Protein AF-0000000078628666 (afdb_homodimer)

Sequence (316 aa):
MLGRYVGKWFYDKGIPFDAANSPYFPPMVSAILRVGPGVKPSTAYELSGPILDEEVEEVKKWIEEYKQSWPRTGITLMSDGWLNKVNKNFLGYSPKGTAFLYSKDVSGTKKDANFYVQLYDQIVEEVGDKHVVQFITDNARACVTASSKLMDERKHLVMLGRYVGKWFYDKGIPFDAANSPYFPPMVSAILRVGPGVKPSTAYELSGPILDEEVEEVKKWIEEYKQSWPRTGITLMSDGWLNKVNKNFLGYSPKGTAFLYSKDVSGTKKDANFYVQLYDQIVEEVGDKHVVQFITDNARACVTASSKLMDERKHLV

Nearest PDB structures (foldseek):
  3iuc-assembly3_C  TM=2.462E-01  e=2.479E+00  Homo sapiens
  7nqu-assembly2_B  TM=2.805E-01  e=4.882E+00  Plasmodium falciparum 3D7
  2v7z-assembly2_B  TM=2.853E-01  e=5.523E+00  Rattus norvegicus
  6xa1-assembly1_j  TM=4.222E-01  e=1.869E-01  Homo sapiens
  3iuc-assembly3_C  TM=2.464E-01  e=2.197E+00  Homo sapiens

Foldseek 3Di:
DVVVVVVVVCVVVVPDPCVCVDPVNVVVVVVDPVVHPPDDDDDPVCVLPVVCVVCVVVLVVVLVVVLVCLVPWFWEKEWPPPPPQFWIWIWIQTPVGIGTHDIDGPHPDDDDLVNVLVVVVVVCVVSDVNRYLYYYYPPVVSCVVSVVVVCVVNVRSD/DVVVVVVVVCVVVVPDPCVCVDPVNVVVVVVDPVVHPPDDDDDPVCVLPVVCVVCVVVLVVVLVVVLVCLVPWFWEKEWPPPPPQFWIWIWIQTPVGIGTHDIDGPHPDDDDLVNVLVVVVVVCVVSPVNRYLYYYYPPVVSCVVSVVVVCVVNVRSD

pLDDT: mean 79.88, std 15.41, range [36.25, 95.31]

InterPro domains:
  IPR007021 Domain of unknown function DUF659 [PF04937] (43-157)

Structure (mmCIF, N/CA/C/O backbone):
data_AF-0000000078628666-model_v1
#
loop_
_entity.id
_entity.type
_entity.pdbx_description
1 polymer 'DUF659 domain-containing protein'
#
loop_
_atom_site.group_PDB
_atom_site.id
_atom_site.type_symbol
_atom_site.label_atom_id
_atom_site.label_alt_id
_atom_site.label_comp_id
_atom_site.label_asym_id
_atom_site.label_entity_id
_atom_site.label_seq_id
_atom_site.pdbx_PDB_ins_code
_atom_site.Cartn_x
_atom_site.Cartn_y
_atom_site.Cartn_z
_atom_site.occupancy
_atom_site.B_iso_or_equiv
_atom_site.auth_seq_id
_atom_site.auth_comp_id
_atom_site.auth_asym_id
_atom_site.auth_atom_id
_atom_site.pdbx_PDB_model_num
ATOM 1 N N . MET A 1 1 ? 15.656 -12.805 -13.211 1 80.75 1 MET A N 1
ATOM 2 C CA . MET A 1 1 ? 14.531 -12.773 -14.141 1 80.75 1 MET A CA 1
ATOM 3 C C . MET A 1 1 ? 13.219 -12.539 -13.391 1 80.75 1 MET A C 1
ATOM 5 O O . MET A 1 1 ? 12.609 -11.484 -13.531 1 80.75 1 MET A O 1
ATOM 9 N N . LEU A 1 2 ? 12.906 -13.367 -12.445 1 87.56 2 LEU A N 1
ATOM 10 C CA . LEU A 1 2 ? 11.664 -13.242 -11.672 1 87.56 2 LEU A CA 1
ATOM 11 C C . LEU A 1 2 ? 11.648 -11.93 -10.891 1 87.56 2 LEU A C 1
ATOM 13 O O . LEU A 1 2 ? 10.625 -11.234 -10.859 1 87.56 2 LEU A O 1
ATOM 17 N N . GLY A 1 3 ? 12.812 -11.547 -10.469 1 91.44 3 GLY A N 1
ATOM 18 C CA . GLY A 1 3 ? 12.93 -10.367 -9.625 1 91.44 3 GLY A CA 1
ATOM 19 C C . GLY A 1 3 ? 12.453 -9.102 -10.312 1 91.44 3 GLY A C 1
ATOM 20 O O . GLY A 1 3 ? 11.789 -8.266 -9.695 1 91.44 3 GLY A O 1
ATOM 21 N N . ARG A 1 4 ? 12.719 -9.039 -11.57 1 93.44 4 ARG A N 1
ATOM 22 C CA . ARG A 1 4 ? 12.352 -7.844 -12.32 1 93.44 4 ARG A CA 1
ATOM 23 C C . ARG A 1 4 ? 10.836 -7.762 -12.516 1 93.44 4 ARG A C 1
ATOM 25 O O . ARG A 1 4 ? 10.266 -6.672 -12.469 1 93.44 4 ARG A O 1
ATOM 32 N N . TYR A 1 5 ? 10.211 -8.875 -12.703 1 94.44 5 TYR A N 1
ATOM 33 C CA . TYR A 1 5 ? 8.766 -8.891 -12.883 1 94.44 5 TYR A CA 1
ATOM 34 C C . TYR A 1 5 ? 8.055 -8.531 -11.586 1 94.44 5 TYR A C 1
ATOM 36 O O . TYR A 1 5 ? 7.098 -7.746 -11.586 1 94.44 5 TYR A O 1
ATOM 44 N N . VAL A 1 6 ? 8.578 -9.055 -10.508 1 95 6 VAL A N 1
ATOM 45 C CA . VAL A 1 6 ? 8.023 -8.719 -9.195 1 95 6 VAL A CA 1
ATOM 46 C C . VAL A 1 6 ? 8.258 -7.234 -8.906 1 95 6 VAL A C 1
ATOM 48 O O . VAL A 1 6 ? 7.336 -6.523 -8.5 1 95 6 VAL A O 1
ATOM 51 N N . GLY A 1 7 ? 9.438 -6.789 -9.172 1 95.31 7 GLY A N 1
ATOM 52 C CA . GLY A 1 7 ? 9.797 -5.398 -8.938 1 95.31 7 GLY A CA 1
ATOM 53 C C . GLY A 1 7 ? 8.93 -4.422 -9.703 1 95.31 7 GLY A C 1
ATOM 54 O O . GLY A 1 7 ? 8.445 -3.439 -9.141 1 95.31 7 GLY A O 1
ATOM 55 N N . LYS A 1 8 ? 8.68 -4.695 -10.961 1 94.94 8 LYS A N 1
ATOM 56 C CA . LYS A 1 8 ? 7.883 -3.791 -11.789 1 94.94 8 LYS A CA 1
ATOM 57 C C . LYS A 1 8 ? 6.469 -3.645 -11.242 1 94.94 8 LYS A C 1
ATOM 59 O O . LYS A 1 8 ? 5.91 -2.545 -11.234 1 94.94 8 LYS A O 1
ATOM 64 N N . TRP A 1 9 ? 5.918 -4.707 -10.805 1 95.06 9 TRP A N 1
ATOM 65 C CA . TRP A 1 9 ? 4.582 -4.648 -10.219 1 95.06 9 TRP A CA 1
ATOM 66 C C . TRP A 1 9 ? 4.586 -3.85 -8.922 1 95.06 9 TRP A C 1
ATOM 68 O O . TRP A 1 9 ? 3.719 -3 -8.703 1 95.06 9 TRP A O 1
ATOM 78 N N . PHE A 1 10 ? 5.594 -4.059 -8.07 1 94.06 10 PHE A N 1
ATOM 79 C CA . PHE A 1 10 ? 5.73 -3.336 -6.812 1 94.06 10 PHE A CA 1
ATOM 80 C C . PHE A 1 10 ? 5.883 -1.841 -7.062 1 94.06 10 PHE A C 1
ATOM 82 O O . PHE A 1 10 ? 5.227 -1.027 -6.406 1 94.06 10 PHE A O 1
ATOM 89 N N . TYR A 1 11 ? 6.695 -1.519 -8.023 1 93.12 11 TYR A N 1
ATOM 90 C CA . TYR A 1 11 ? 6.992 -0.116 -8.289 1 93.12 11 TYR A CA 1
ATOM 91 C C . TYR A 1 11 ? 5.801 0.583 -8.93 1 93.12 11 TYR A C 1
ATOM 93 O O . TYR A 1 11 ? 5.488 1.726 -8.594 1 93.12 11 TYR A O 1
ATOM 101 N N . ASP A 1 12 ? 5.148 -0.064 -9.82 1 91.19 12 ASP A N 1
ATOM 102 C CA . ASP A 1 12 ? 4.008 0.503 -10.531 1 91.19 12 ASP A CA 1
ATOM 103 C C . ASP A 1 12 ? 2.881 0.86 -9.562 1 91.19 12 ASP A C 1
ATOM 105 O O . ASP A 1 12 ? 2.246 1.907 -9.695 1 91.19 12 ASP A O 1
ATOM 109 N N . LYS A 1 13 ? 2.65 0.023 -8.539 1 90 13 LYS A N 1
ATOM 110 C CA . LYS A 1 13 ? 1.49 0.208 -7.672 1 90 13 LYS A CA 1
ATOM 111 C C . LYS A 1 13 ? 1.912 0.675 -6.281 1 90 13 LYS A C 1
ATOM 113 O O . LYS A 1 13 ? 1.087 0.745 -5.367 1 90 13 LYS A O 1
ATOM 118 N N . GLY A 1 14 ? 3.166 1.001 -6.137 1 88.81 14 GLY A N 1
ATOM 119 C CA . GLY A 1 14 ? 3.646 1.511 -4.863 1 88.81 14 GLY A CA 1
ATOM 120 C C . GLY A 1 14 ? 3.408 0.555 -3.709 1 88.81 14 GLY A C 1
ATOM 121 O O . GLY A 1 14 ? 2.963 0.967 -2.637 1 88.81 14 GLY A O 1
ATOM 122 N N . ILE A 1 15 ? 3.613 -0.719 -3.9 1 90.56 15 ILE A N 1
ATOM 123 C CA . ILE A 1 15 ? 3.527 -1.704 -2.828 1 90.56 15 ILE A CA 1
ATOM 124 C C . ILE A 1 15 ? 4.758 -1.594 -1.928 1 90.56 15 ILE A C 1
ATOM 126 O O . ILE A 1 15 ? 5.891 -1.611 -2.412 1 90.56 15 ILE A O 1
ATOM 130 N N . PRO A 1 16 ? 4.5 -1.451 -0.592 1 87.12 16 PRO A N 1
ATOM 131 C CA . PRO A 1 16 ? 5.668 -1.407 0.291 1 87.12 16 PRO A CA 1
ATOM 132 C C . PRO A 1 16 ? 6.547 -2.648 0.168 1 87.12 16 PRO A C 1
ATOM 134 O O . PRO A 1 16 ? 6.035 -3.768 0.077 1 87.12 16 PRO A O 1
ATOM 137 N N . PHE A 1 17 ? 7.855 -2.475 0.189 1 88.81 17 PHE A N 1
ATOM 138 C CA . PHE A 1 17 ? 8.773 -3.576 -0.062 1 88.81 17 PHE A CA 1
ATOM 139 C C . PHE A 1 17 ? 8.68 -4.621 1.044 1 88.81 17 PHE A C 1
ATOM 141 O O . PHE A 1 17 ? 8.906 -5.809 0.803 1 88.81 17 PHE A O 1
ATOM 148 N N . ASP A 1 18 ? 8.336 -4.203 2.172 1 86.19 18 ASP A N 1
ATOM 149 C CA . ASP A 1 18 ? 8.258 -5.133 3.297 1 86.19 18 ASP A CA 1
ATOM 150 C C . ASP A 1 18 ? 7.109 -6.121 3.117 1 86.19 18 ASP A C 1
ATOM 152 O O . ASP A 1 18 ? 7.02 -7.117 3.838 1 86.19 18 ASP A O 1
ATOM 156 N N . ALA A 1 19 ? 6.254 -5.805 2.176 1 91 19 ALA A N 1
ATOM 157 C CA . ALA A 1 19 ? 5.219 -6.777 1.848 1 91 19 ALA A CA 1
ATOM 158 C C . ALA A 1 19 ? 5.832 -8.125 1.466 1 91 19 ALA A C 1
ATOM 160 O O . ALA A 1 19 ? 5.211 -9.172 1.658 1 91 19 ALA A O 1
ATOM 161 N N . ALA A 1 20 ? 7.051 -8.055 0.97 1 92.56 20 ALA A N 1
ATOM 162 C CA . ALA A 1 20 ? 7.75 -9.273 0.595 1 92.56 20 ALA A CA 1
ATOM 163 C C . ALA A 1 20 ? 8.211 -10.047 1.831 1 92.56 20 ALA A C 1
ATOM 165 O O . ALA A 1 20 ? 8.594 -11.211 1.736 1 92.56 20 ALA A O 1
ATOM 166 N N . ASN A 1 21 ? 8.195 -9.43 2.979 1 89.5 21 ASN A N 1
ATOM 167 C CA . ASN A 1 21 ? 8.594 -10.086 4.223 1 89.5 21 ASN A CA 1
ATOM 168 C C . ASN A 1 21 ? 7.406 -10.758 4.902 1 89.5 21 ASN A C 1
ATOM 170 O O . ASN A 1 21 ? 7.574 -11.461 5.902 1 89.5 21 ASN A O 1
ATOM 174 N N . SER A 1 22 ? 6.246 -10.539 4.383 1 92.56 22 SER A N 1
ATOM 175 C CA . SER A 1 22 ? 5.043 -11.141 4.949 1 92.56 22 SER A CA 1
ATOM 176 C C . SER A 1 22 ? 5.129 -12.664 4.934 1 92.56 22 SER A C 1
ATOM 178 O O . SER A 1 22 ? 5.574 -13.258 3.949 1 92.56 22 SER A O 1
ATOM 180 N N . PRO A 1 23 ? 4.707 -13.305 6.059 1 93.62 23 PRO A N 1
ATOM 181 C CA . PRO A 1 23 ? 4.668 -14.773 6.051 1 93.62 23 PRO A CA 1
ATOM 182 C C . PRO A 1 23 ? 3.682 -15.328 5.031 1 93.62 23 PRO A C 1
ATOM 184 O O . PRO A 1 23 ? 3.695 -16.531 4.75 1 93.62 23 PRO A O 1
ATOM 187 N N . TYR A 1 24 ? 2.854 -14.562 4.41 1 94.56 24 TYR A N 1
ATOM 188 C CA . TYR A 1 24 ? 1.84 -15.008 3.461 1 94.56 24 TYR A CA 1
ATOM 189 C C . TYR A 1 24 ? 2.328 -14.844 2.025 1 94.56 24 TYR A C 1
ATOM 191 O O . TYR A 1 24 ? 1.689 -15.32 1.088 1 94.56 24 TYR A O 1
ATOM 199 N N . PHE A 1 25 ? 3.475 -14.188 1.884 1 95.31 25 PHE A N 1
ATOM 200 C CA . PHE A 1 25 ? 4.004 -13.984 0.541 1 95.31 25 PHE A CA 1
ATOM 201 C C . PHE A 1 25 ? 4.5 -15.297 -0.055 1 95.31 25 PHE A C 1
ATOM 203 O O . PHE A 1 25 ? 4.074 -15.688 -1.144 1 95.31 25 PHE A O 1
ATOM 210 N N . PRO A 1 26 ? 5.258 -16.109 0.678 1 94.38 26 PRO A N 1
ATOM 211 C CA . PRO A 1 26 ? 5.738 -17.375 0.102 1 94.38 26 PRO A CA 1
ATOM 212 C C . PRO A 1 26 ? 4.602 -18.344 -0.212 1 94.38 26 PRO A C 1
ATOM 214 O O . PRO A 1 26 ? 4.555 -18.906 -1.308 1 94.38 26 PRO A O 1
ATOM 217 N N . PRO A 1 27 ? 3.621 -18.547 0.656 1 94.62 27 PRO A N 1
ATOM 218 C CA . PRO A 1 27 ? 2.5 -19.422 0.311 1 94.62 27 PRO A CA 1
ATOM 219 C C . PRO A 1 27 ? 1.725 -18.938 -0.91 1 94.62 27 PRO A C 1
ATOM 221 O O . PRO A 1 27 ? 1.19 -19.75 -1.671 1 94.62 27 PRO A O 1
ATOM 224 N N . MET A 1 28 ? 1.575 -17.656 -1.099 1 95.12 28 MET A N 1
ATOM 225 C CA . MET A 1 28 ? 0.918 -17.109 -2.281 1 95.12 28 MET A CA 1
ATOM 226 C C . MET A 1 28 ? 1.669 -17.5 -3.551 1 95.12 28 MET A C 1
ATOM 228 O O . MET A 1 28 ? 1.061 -17.953 -4.523 1 95.12 28 MET A O 1
ATOM 232 N N . VAL A 1 29 ? 2.986 -17.391 -3.559 1 93.69 29 VAL A N 1
ATOM 233 C CA . VAL A 1 29 ? 3.826 -17.781 -4.688 1 93.69 29 VAL A CA 1
ATOM 234 C C . VAL A 1 29 ? 3.67 -19.266 -4.957 1 93.69 29 VAL A C 1
ATOM 236 O O . VAL A 1 29 ? 3.484 -19.688 -6.105 1 93.69 29 VAL A O 1
ATOM 239 N N . SER A 1 30 ? 3.689 -20.062 -3.879 1 93.06 30 SER A N 1
ATOM 240 C CA . SER A 1 30 ? 3.535 -21.516 -3.994 1 93.06 30 SER A CA 1
ATOM 241 C C . SER A 1 30 ? 2.18 -21.875 -4.59 1 93.06 30 SER A C 1
ATOM 243 O O . SER A 1 30 ? 2.074 -22.828 -5.375 1 93.06 30 SER A O 1
ATOM 245 N N . ALA A 1 31 ? 1.177 -21.172 -4.188 1 93.69 31 ALA A N 1
ATOM 246 C CA . ALA A 1 31 ? -0.168 -21.438 -4.691 1 93.69 31 ALA A CA 1
ATOM 247 C C . ALA A 1 31 ? -0.25 -21.172 -6.195 1 93.69 31 ALA A C 1
ATOM 249 O O . ALA A 1 31 ? -0.905 -21.922 -6.922 1 93.69 31 ALA A O 1
ATOM 250 N N . ILE A 1 32 ? 0.369 -20.094 -6.664 1 93.31 32 ILE A N 1
ATOM 251 C CA . ILE A 1 32 ? 0.411 -19.797 -8.094 1 93.31 32 ILE A CA 1
ATOM 252 C C . ILE A 1 32 ? 1.053 -20.969 -8.836 1 93.31 32 ILE A C 1
ATOM 254 O O . ILE A 1 32 ? 0.533 -21.422 -9.859 1 93.31 32 ILE A O 1
ATOM 258 N N . LEU A 1 33 ? 2.102 -21.516 -8.352 1 92.25 33 LEU A N 1
ATOM 259 C CA . LEU A 1 33 ? 2.832 -22.625 -8.969 1 92.25 33 LEU A CA 1
ATOM 260 C C . LEU A 1 33 ? 1.977 -23.875 -9.008 1 92.25 33 LEU A C 1
ATOM 262 O O . LEU A 1 33 ? 2.029 -24.641 -9.984 1 92.25 33 LEU A O 1
ATOM 266 N N . ARG A 1 34 ? 1.243 -24.109 -7.98 1 92 34 ARG A N 1
ATOM 267 C CA . ARG A 1 34 ? 0.421 -25.312 -7.887 1 92 34 ARG A CA 1
ATOM 268 C C . ARG A 1 34 ? -0.705 -25.281 -8.914 1 92 34 ARG A C 1
ATOM 270 O O . ARG A 1 34 ? -1.05 -26.328 -9.492 1 92 34 ARG A O 1
ATOM 277 N N . VAL A 1 35 ? -1.338 -24.125 -9.062 1 90.94 35 VAL A N 1
ATOM 278 C CA . VAL A 1 35 ? -2.404 -24.031 -10.055 1 90.94 35 VAL A CA 1
ATOM 279 C C . VAL A 1 35 ? -1.829 -24.25 -11.453 1 90.94 35 VAL A C 1
ATOM 281 O O . VAL A 1 35 ? -2.406 -24.984 -12.258 1 90.94 35 VAL A O 1
ATOM 284 N N . GLY A 1 36 ? -0.674 -23.562 -11.734 1 88.88 36 GLY A N 1
ATOM 285 C CA . GLY A 1 36 ? 0.031 -23.844 -12.977 1 88.88 36 GLY A CA 1
ATOM 286 C C . GLY A 1 36 ? -0.385 -22.938 -14.117 1 88.88 36 GLY A C 1
ATOM 287 O O . GLY A 1 36 ? -1.048 -21.922 -13.898 1 88.88 36 GLY A O 1
ATOM 288 N N . PRO A 1 37 ? 0.104 -23.375 -15.383 1 87.12 37 PRO A N 1
ATOM 289 C CA . PRO A 1 37 ? -0.148 -22.547 -16.562 1 87.12 37 PRO A CA 1
ATOM 290 C C . PRO A 1 37 ? -1.635 -22.281 -16.797 1 87.12 37 PRO A C 1
ATOM 292 O O . PRO A 1 37 ? -2.459 -23.172 -16.594 1 87.12 37 PRO A O 1
ATOM 295 N N . GLY A 1 38 ? -2.027 -21.047 -17.141 1 86.19 38 GLY A N 1
ATOM 296 C CA . GLY A 1 38 ? -3.41 -20.672 -17.406 1 86.19 38 GLY A CA 1
ATOM 297 C C . GLY A 1 38 ? -4.098 -20.078 -16.188 1 86.19 38 GLY A C 1
ATOM 298 O O . GLY A 1 38 ? -5.277 -19.719 -16.25 1 86.19 38 GLY A O 1
ATOM 299 N N . VAL A 1 39 ? -3.312 -20.078 -15.094 1 88.19 39 VAL A N 1
ATOM 300 C CA . VAL A 1 39 ? -3.881 -19.469 -13.898 1 88.19 39 VAL A CA 1
ATOM 301 C C . VAL A 1 39 ? -4.328 -18.047 -14.203 1 88.19 39 VAL A C 1
ATOM 303 O O . VAL A 1 39 ? -3.645 -17.312 -14.922 1 88.19 39 VAL A O 1
ATOM 306 N N . LYS A 1 40 ? -5.512 -17.797 -13.797 1 87.25 40 LYS A N 1
ATOM 307 C CA . LYS A 1 40 ? -5.984 -16.422 -13.852 1 87.25 40 LYS A CA 1
ATOM 308 C C . LYS A 1 40 ? -5.812 -15.734 -12.5 1 87.25 40 LYS A C 1
ATOM 310 O O . LYS A 1 40 ? -6.406 -16.156 -11.5 1 87.25 40 LYS A O 1
ATOM 315 N N . PRO A 1 41 ? -5.035 -14.703 -12.453 1 88 41 PRO A N 1
ATOM 316 C CA . PRO A 1 41 ? -4.867 -14.023 -11.164 1 88 41 PRO A CA 1
ATOM 317 C C . PRO A 1 41 ? -6.172 -13.438 -10.633 1 88 41 PRO A C 1
ATOM 319 O O . PRO A 1 41 ? -7.066 -13.109 -11.414 1 88 41 PRO A O 1
ATOM 322 N N . SER A 1 42 ? -6.289 -13.375 -9.375 1 92.56 42 SER A N 1
ATOM 323 C CA . SER A 1 42 ? -7.461 -12.781 -8.742 1 92.56 42 SER A CA 1
ATOM 324 C C . SER A 1 42 ? -7.648 -11.328 -9.164 1 92.56 42 SER A C 1
ATOM 326 O O . SER A 1 42 ? -6.672 -10.594 -9.32 1 92.56 42 SER A O 1
ATOM 328 N N . THR A 1 43 ? -8.859 -10.953 -9.336 1 91.56 43 THR A N 1
ATOM 329 C CA . THR A 1 43 ? -9.188 -9.586 -9.703 1 91.56 43 THR A CA 1
ATOM 330 C C . THR A 1 43 ? -9.398 -8.727 -8.453 1 91.56 43 THR A C 1
ATOM 332 O O . THR A 1 43 ? -9.578 -9.258 -7.355 1 91.56 43 THR A O 1
ATOM 335 N N . ALA A 1 44 ? -9.359 -7.406 -8.703 1 88.94 44 ALA A N 1
ATOM 336 C CA . ALA A 1 44 ? -9.656 -6.473 -7.613 1 88.94 44 ALA A CA 1
ATOM 337 C C . ALA A 1 44 ? -11.039 -6.734 -7.027 1 88.94 44 ALA A C 1
ATOM 339 O O . ALA A 1 44 ? -11.227 -6.676 -5.812 1 88.94 44 ALA A O 1
ATOM 340 N N . TYR A 1 45 ? -11.961 -7.047 -7.883 1 86.88 45 TYR A N 1
ATOM 341 C CA . TYR A 1 45 ? -13.328 -7.336 -7.461 1 86.88 45 TYR A CA 1
ATOM 342 C C . TYR A 1 45 ? -13.367 -8.547 -6.535 1 86.88 45 TYR A C 1
ATOM 344 O O . TYR A 1 45 ? -13.992 -8.508 -5.473 1 86.88 45 TYR A O 1
ATOM 352 N N . GLU A 1 46 ? -12.727 -9.594 -6.898 1 91.88 46 GLU A N 1
ATOM 353 C CA . GLU A 1 46 ? -12.719 -10.805 -6.082 1 91.88 46 GLU A CA 1
ATOM 354 C C . GLU A 1 46 ? -12.047 -10.562 -4.734 1 91.88 46 GLU A C 1
ATOM 356 O O . GLU A 1 46 ? -12.523 -11.047 -3.703 1 91.88 46 GLU A O 1
ATOM 361 N N . LEU A 1 47 ? -10.953 -9.852 -4.719 1 91.75 47 LEU A N 1
ATOM 362 C CA . LEU A 1 47 ? -10.164 -9.602 -3.518 1 91.75 47 LEU A CA 1
ATOM 363 C C . LEU A 1 47 ? -10.922 -8.695 -2.551 1 91.75 47 LEU A C 1
ATOM 365 O O . LEU A 1 47 ? -10.781 -8.828 -1.332 1 91.75 47 LEU A O 1
ATOM 369 N N . SER A 1 48 ? -11.672 -7.754 -3.098 1 87.75 48 SER A N 1
ATOM 370 C CA . SER A 1 48 ? -12.367 -6.777 -2.262 1 87.75 48 SER A CA 1
ATOM 371 C C . SER A 1 48 ? -13.734 -7.293 -1.839 1 87.75 48 SER A C 1
ATOM 373 O O . SER A 1 48 ? -14.383 -6.707 -0.967 1 87.75 48 SER A O 1
ATOM 375 N N . GLY A 1 49 ? -14.219 -8.391 -2.342 1 88.44 49 GLY A N 1
ATOM 376 C CA . GLY A 1 49 ? -15.547 -8.898 -2.049 1 88.44 49 GLY A CA 1
ATOM 377 C C . GLY A 1 49 ? -15.547 -10.352 -1.596 1 88.44 49 GLY A C 1
ATOM 378 O O . GLY A 1 49 ? -15.25 -10.641 -0.436 1 88.44 49 GLY A O 1
ATOM 379 N N . PRO A 1 50 ? -15.773 -11.258 -2.629 1 91.12 50 PRO A N 1
ATOM 380 C CA . PRO A 1 50 ? -16 -12.656 -2.26 1 91.12 50 PRO A CA 1
ATOM 381 C C . PRO A 1 50 ? -14.859 -13.234 -1.425 1 91.12 50 PRO A C 1
ATOM 383 O O . PRO A 1 50 ? -15.109 -13.93 -0.435 1 91.12 50 PRO A O 1
ATOM 386 N N . ILE A 1 51 ? -13.656 -13.039 -1.759 1 93.75 51 ILE A N 1
ATOM 387 C CA . ILE A 1 51 ? -12.523 -13.609 -1.037 1 93.75 51 ILE A CA 1
ATOM 388 C C . ILE A 1 51 ? -12.422 -12.969 0.346 1 93.75 51 ILE A C 1
ATOM 390 O O . ILE A 1 51 ? -12.18 -13.656 1.339 1 93.75 51 ILE A O 1
ATOM 394 N N . LEU A 1 52 ? -12.531 -11.695 0.37 1 91.44 52 LEU A N 1
ATOM 395 C CA . LEU A 1 52 ? -12.508 -10.992 1.649 1 91.44 52 LEU A CA 1
ATOM 396 C C . LEU A 1 52 ? -13.609 -11.516 2.572 1 91.44 52 LEU A C 1
ATOM 398 O O . LEU A 1 52 ? -13.367 -11.742 3.762 1 91.44 52 LEU A O 1
ATOM 402 N N . ASP A 1 53 ? -14.734 -11.734 1.99 1 90.31 53 ASP A N 1
ATOM 403 C CA . ASP A 1 53 ? -15.859 -12.242 2.768 1 90.31 53 ASP A CA 1
ATOM 404 C C . ASP A 1 53 ? -15.547 -13.609 3.363 1 90.31 53 ASP A C 1
ATOM 406 O O . ASP A 1 53 ? -15.961 -13.914 4.484 1 90.31 53 ASP A O 1
ATOM 410 N N . GLU A 1 54 ? -14.852 -14.398 2.676 1 92 54 GLU A N 1
ATOM 411 C CA . GLU A 1 54 ? -14.492 -15.734 3.129 1 92 54 GLU A CA 1
ATOM 412 C C . GLU A 1 54 ? -13.422 -15.68 4.215 1 92 54 GLU A C 1
ATOM 414 O O . GLU A 1 54 ? -13.328 -16.594 5.047 1 92 54 GLU A O 1
ATOM 419 N N . GLU A 1 55 ? -12.578 -14.68 4.207 1 91.38 55 GLU A N 1
ATOM 420 C CA . GLU A 1 55 ? -11.453 -14.57 5.129 1 91.38 55 GLU A CA 1
ATOM 421 C C . GLU A 1 55 ? -11.75 -13.586 6.25 1 91.38 55 GLU A C 1
ATOM 423 O O . GLU A 1 55 ? -10.844 -13.18 6.984 1 91.38 55 GLU A O 1
ATOM 428 N N . VAL A 1 56 ? -12.922 -13.188 6.422 1 88.31 56 VAL A N 1
ATOM 429 C CA . VAL A 1 56 ? -13.312 -12.062 7.266 1 88.31 56 VAL A CA 1
ATOM 430 C C . VAL A 1 56 ? -12.875 -12.32 8.703 1 88.31 56 VAL A C 1
ATOM 432 O O . VAL A 1 56 ? -12.398 -11.406 9.383 1 88.31 56 VAL A O 1
ATOM 435 N N . GLU A 1 57 ? -13.062 -13.516 9.188 1 89.25 57 GLU A N 1
ATOM 436 C CA . GLU A 1 57 ? -12.695 -13.812 10.57 1 89.25 57 GLU A CA 1
ATOM 437 C C . GLU A 1 57 ? -11.188 -13.711 10.781 1 89.25 57 GLU A C 1
ATOM 439 O O . GLU A 1 57 ? -10.727 -13.164 11.789 1 89.25 57 GLU A O 1
ATOM 444 N N . GLU A 1 58 ? -10.414 -14.281 9.898 1 89.19 58 GLU A N 1
ATOM 445 C CA . GLU A 1 58 ? -8.961 -14.195 9.992 1 89.19 58 GLU A CA 1
ATOM 446 C C . GLU A 1 58 ? -8.484 -12.75 9.883 1 89.19 58 GLU A C 1
ATOM 448 O O . GLU A 1 58 ? -7.605 -12.32 10.633 1 89.19 58 GLU A O 1
ATOM 453 N N . VAL A 1 59 ? -9.062 -12.055 8.992 1 90.19 59 VAL A N 1
ATOM 454 C CA . VAL A 1 59 ? -8.711 -10.656 8.789 1 90.19 59 VAL A CA 1
ATOM 455 C C . VAL A 1 59 ? -9.031 -9.859 10.055 1 90.19 59 VAL A C 1
ATOM 457 O O . VAL A 1 59 ? -8.234 -9.016 10.484 1 90.19 59 VAL A O 1
ATOM 460 N N . LYS A 1 60 ? -10.109 -10.141 10.648 1 88.94 60 LYS A N 1
ATOM 461 C CA . LYS A 1 60 ? -10.484 -9.477 11.891 1 88.94 60 LYS A CA 1
ATOM 462 C C . LYS A 1 60 ? -9.438 -9.719 12.977 1 88.94 60 LYS A C 1
ATOM 464 O O . LYS A 1 60 ? -9.125 -8.812 13.758 1 88.94 60 LYS A O 1
ATOM 469 N N . LYS A 1 61 ? -8.953 -10.898 13.039 1 90.19 61 LYS A N 1
ATOM 470 C CA . LYS A 1 61 ? -7.914 -11.219 14.016 1 90.19 61 LYS A CA 1
ATOM 471 C C . LYS A 1 61 ? -6.652 -10.398 13.773 1 90.19 61 LYS A C 1
ATOM 473 O O . LYS A 1 61 ? -6.043 -9.891 14.719 1 90.19 61 LYS A O 1
ATOM 478 N N . TRP A 1 62 ? -6.242 -10.312 12.539 1 87.56 62 TRP A N 1
ATOM 479 C CA . TRP A 1 62 ? -5.074 -9.508 12.188 1 87.56 62 TRP A CA 1
ATOM 480 C C . TRP A 1 62 ? -5.273 -8.055 12.602 1 87.56 62 TRP A C 1
ATOM 482 O O . TRP A 1 62 ? -4.355 -7.418 13.117 1 87.56 62 TRP A O 1
ATOM 492 N N . ILE A 1 63 ? -6.449 -7.566 12.367 1 88.88 63 ILE A N 1
ATOM 493 C CA . ILE A 1 63 ? -6.77 -6.18 12.688 1 88.88 63 ILE A CA 1
ATOM 494 C C . ILE A 1 63 ? -6.672 -5.965 14.203 1 88.88 63 ILE A C 1
ATOM 496 O O . ILE A 1 63 ? -6.164 -4.938 14.656 1 88.88 63 ILE A O 1
ATOM 500 N N . GLU A 1 64 ? -7.152 -6.918 14.938 1 89.5 64 GLU A N 1
ATOM 501 C CA . GLU A 1 64 ? -7.098 -6.809 16.391 1 89.5 64 GLU A CA 1
ATOM 502 C C . GLU A 1 64 ? -5.656 -6.707 16.875 1 89.5 64 GLU A C 1
ATOM 504 O O . GLU A 1 64 ? -5.359 -5.93 17.797 1 89.5 64 GLU A O 1
ATOM 509 N N . GLU A 1 65 ? -4.832 -7.461 16.328 1 86.56 65 GLU A N 1
ATOM 510 C CA . GLU A 1 65 ? -3.414 -7.391 16.672 1 86.56 65 GLU A CA 1
ATOM 511 C C . GLU A 1 65 ? -2.824 -6.031 16.312 1 86.56 65 GLU A C 1
ATOM 513 O O . GLU A 1 65 ? -2.016 -5.48 17.062 1 86.56 65 GLU A O 1
ATOM 518 N N . TYR A 1 66 ? -3.227 -5.598 15.188 1 86.44 66 TYR A N 1
ATOM 519 C CA . TYR A 1 66 ? -2.766 -4.297 14.719 1 86.44 66 TYR A CA 1
ATOM 520 C C . TYR A 1 66 ? -3.275 -3.18 15.625 1 86.44 66 TYR A C 1
ATOM 522 O O . TYR A 1 66 ? -2.539 -2.24 15.93 1 86.44 66 TYR A O 1
ATOM 530 N N . LYS A 1 67 ? -4.426 -3.289 16.125 1 88.75 67 LYS A N 1
ATOM 531 C CA . LYS A 1 67 ? -5.09 -2.307 16.969 1 88.75 67 LYS A CA 1
ATOM 532 C C . LYS A 1 67 ? -4.344 -2.125 18.297 1 88.75 67 LYS A C 1
ATOM 534 O O . LYS A 1 67 ? -4.363 -1.042 18.875 1 88.75 67 LYS A O 1
ATOM 539 N N . GLN A 1 68 ? -3.686 -3.09 18.688 1 90.44 68 GLN A N 1
ATOM 540 C CA . GLN A 1 68 ? -2.988 -3.055 19.969 1 90.44 68 GLN A CA 1
ATOM 541 C C . GLN A 1 68 ? -1.854 -2.033 19.953 1 90.44 68 GLN A C 1
ATOM 543 O O . GLN A 1 68 ? -1.421 -1.558 21 1 90.44 68 GLN A O 1
ATOM 548 N N . SER A 1 69 ? -1.428 -1.71 18.844 1 85.31 69 SER A N 1
ATOM 549 C CA . SER A 1 69 ? -0.303 -0.784 18.75 1 85.31 69 SER A CA 1
ATOM 550 C C . SER A 1 69 ? -0.782 0.663 18.703 1 85.31 69 SER A C 1
ATOM 552 O O . SER A 1 69 ? 0.007 1.59 18.891 1 85.31 69 SER A O 1
ATOM 554 N N . TRP A 1 70 ? -2.072 0.875 18.469 1 84.88 70 TRP A N 1
ATOM 555 C CA . TRP A 1 70 ? -2.6 2.195 18.141 1 84.88 70 TRP A CA 1
ATOM 556 C C . TRP A 1 70 ? -2.457 3.148 19.328 1 84.88 70 TRP A C 1
ATOM 558 O O . TRP A 1 70 ? -2.121 4.32 19.141 1 84.88 70 TRP A O 1
ATOM 568 N N . PRO A 1 71 ? -2.695 2.654 20.531 1 84.75 71 PRO A N 1
ATOM 569 C CA . PRO A 1 71 ? -2.559 3.576 21.656 1 84.75 71 PRO A CA 1
ATOM 570 C C . PRO A 1 71 ? -1.154 4.168 21.766 1 84.75 71 PRO A C 1
ATOM 572 O O . PRO A 1 71 ? -0.993 5.305 22.219 1 84.75 71 PRO A O 1
ATOM 575 N N . ARG A 1 72 ? -0.205 3.5 21.297 1 82.69 72 ARG A N 1
ATOM 576 C CA . ARG A 1 72 ? 1.182 3.932 21.438 1 82.69 72 ARG A CA 1
ATOM 577 C C . ARG A 1 72 ? 1.645 4.695 20.203 1 82.69 72 ARG A C 1
ATOM 579 O O . ARG A 1 72 ? 2.348 5.699 20.312 1 82.69 72 ARG A O 1
ATOM 586 N N . THR A 1 73 ? 1.219 4.301 19.094 1 76 73 THR A N 1
ATOM 587 C CA . THR A 1 73 ? 1.832 4.809 17.875 1 76 73 THR A CA 1
ATOM 588 C C . THR A 1 73 ? 0.871 5.73 17.125 1 76 73 THR A C 1
ATOM 590 O O . THR A 1 73 ? 1.292 6.523 16.281 1 76 73 THR A O 1
ATOM 593 N N . GLY A 1 74 ? -0.416 5.633 17.406 1 80.5 74 GLY A N 1
ATOM 594 C CA . GLY A 1 74 ? -1.411 6.23 16.531 1 80.5 74 GLY A CA 1
ATOM 595 C C . GLY A 1 74 ? -1.528 5.523 15.195 1 80.5 74 GLY A C 1
ATOM 596 O O . GLY A 1 74 ? -0.792 4.574 14.922 1 80.5 74 GLY A O 1
ATOM 597 N N . ILE A 1 75 ? -2.535 5.934 14.414 1 84.31 75 ILE A N 1
ATOM 598 C CA . ILE A 1 75 ? -2.766 5.328 13.102 1 84.31 75 ILE A CA 1
ATOM 599 C C . ILE A 1 75 ? -3.227 6.395 12.117 1 84.31 75 ILE A C 1
ATOM 601 O O . ILE A 1 75 ? -3.979 7.305 12.477 1 84.31 75 ILE A O 1
ATOM 605 N N . THR A 1 76 ? -2.691 6.379 10.922 1 81.25 76 THR A N 1
ATOM 606 C CA . THR A 1 76 ? -3.209 7.152 9.805 1 81.25 76 THR A CA 1
ATOM 607 C C . THR A 1 76 ? -4.172 6.312 8.969 1 81.25 76 THR A C 1
ATOM 609 O O . THR A 1 76 ? -3.85 5.188 8.578 1 81.25 76 THR A O 1
ATOM 612 N N . LEU A 1 77 ? -5.367 6.848 8.734 1 84.38 77 LEU A N 1
ATOM 613 C CA . LEU A 1 77 ? -6.391 6.172 7.949 1 84.38 77 LEU A CA 1
ATOM 614 C C . LEU A 1 77 ? -6.348 6.625 6.492 1 84.38 77 LEU A C 1
ATOM 616 O O . LEU A 1 77 ? -6.219 7.82 6.215 1 84.38 77 LEU A O 1
ATOM 620 N N . MET A 1 78 ? -6.379 5.617 5.609 1 82.75 78 MET A N 1
ATOM 621 C CA . MET A 1 78 ?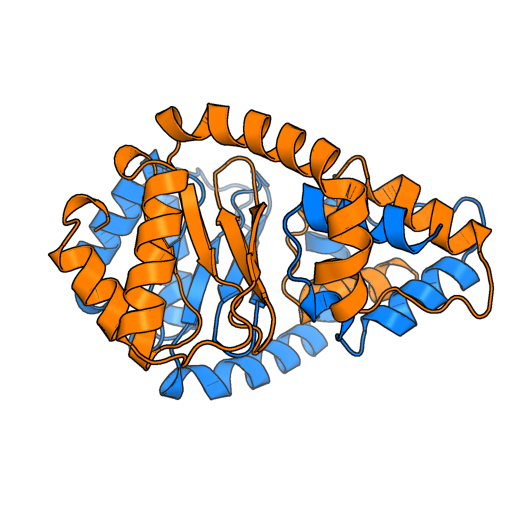 -6.387 5.898 4.18 1 82.75 78 MET A CA 1
ATOM 622 C C . MET A 1 78 ? -7.574 5.227 3.498 1 82.75 78 MET A C 1
ATOM 624 O O . MET A 1 78 ? -7.84 4.043 3.732 1 82.75 78 MET A O 1
ATOM 628 N N . SER A 1 79 ? -8.328 6.023 2.885 1 79 79 SER A N 1
ATOM 629 C CA . SER A 1 79 ? -9.422 5.438 2.115 1 79 79 SER A CA 1
ATOM 630 C C . SER A 1 79 ? -8.992 5.156 0.677 1 79 79 SER A C 1
ATOM 632 O O . SER A 1 79 ? -8.367 6 0.036 1 79 79 SER A O 1
ATOM 634 N N . ASP A 1 80 ? -8.906 3.914 0.307 1 66.44 80 ASP A N 1
ATOM 635 C CA . ASP A 1 80 ? -8.531 3.547 -1.057 1 66.44 80 ASP A CA 1
ATOM 636 C C . ASP A 1 80 ? -9.508 4.141 -2.068 1 66.44 80 ASP A C 1
ATOM 638 O O . ASP A 1 80 ? -10.719 4.156 -1.836 1 66.44 80 ASP A O 1
ATOM 642 N N . GLY A 1 81 ? -9.18 5.316 -2.594 1 53.94 81 GLY A N 1
ATOM 643 C CA . GLY A 1 81 ? -9.953 6.023 -3.604 1 53.94 81 GLY A CA 1
ATOM 644 C C . GLY A 1 81 ? -10.547 5.109 -4.656 1 53.94 81 GLY A C 1
ATOM 645 O O . GLY A 1 81 ? -11.125 5.574 -5.637 1 53.94 81 GLY A O 1
ATOM 646 N N . TRP A 1 82 ? -10.086 3.824 -4.75 1 50.12 82 TRP A N 1
ATOM 647 C CA . TRP A 1 82 ? -10.602 3.256 -5.992 1 50.12 82 TRP A CA 1
ATOM 648 C C . TRP A 1 82 ? -12.125 3.346 -6.039 1 50.12 82 TRP A C 1
ATOM 650 O O . TRP A 1 82 ? -12.797 3.094 -5.039 1 50.12 82 TRP A O 1
ATOM 660 N N . LEU A 1 83 ? -12.422 4.191 -7.023 1 51 83 LEU A N 1
ATOM 661 C CA . LEU A 1 83 ? -13.789 4.434 -7.461 1 51 83 LEU A CA 1
ATOM 662 C C . LEU A 1 83 ? -14.625 3.16 -7.367 1 51 83 LEU A C 1
ATOM 664 O O . LEU A 1 83 ? -14.891 2.516 -8.383 1 51 83 LEU A O 1
ATOM 668 N N . ASN A 1 84 ? -14.273 2.432 -6.445 1 55.88 84 ASN A N 1
ATOM 669 C CA . ASN A 1 84 ? -15.211 1.317 -6.367 1 55.88 84 ASN A CA 1
ATOM 670 C C . ASN A 1 84 ? -16.562 1.761 -5.816 1 55.88 84 ASN A C 1
ATOM 672 O O . ASN A 1 84 ? -16.641 2.346 -4.734 1 55.88 84 ASN A O 1
ATOM 676 N N . LYS A 1 85 ? -17.484 1.653 -6.684 1 61.22 85 LYS A N 1
ATOM 677 C CA . LYS A 1 85 ? -18.844 2.146 -6.43 1 61.22 85 LYS A CA 1
ATOM 678 C C . LYS A 1 85 ? -19.578 1.242 -5.445 1 61.22 85 LYS A C 1
ATOM 680 O O . LYS A 1 85 ? -20.578 1.645 -4.863 1 61.22 85 LYS A O 1
ATOM 685 N N . VAL A 1 86 ? -18.969 0.128 -5.219 1 73 86 VAL A N 1
ATOM 686 C CA . VAL A 1 86 ? -19.719 -0.81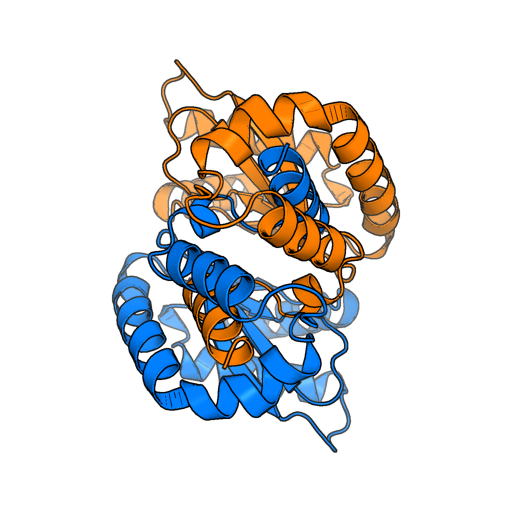6 -4.398 1 73 86 VAL A CA 1
ATOM 687 C C . VAL A 1 86 ? -19.141 -0.839 -2.98 1 73 86 VAL A C 1
ATOM 689 O O . VAL A 1 86 ? -19.891 -0.812 -2.002 1 73 86 VAL A O 1
ATOM 692 N N . ASN A 1 87 ? -17.766 -0.87 -2.82 1 80.19 87 ASN A N 1
ATOM 693 C CA . ASN A 1 87 ? -17.141 -0.917 -1.501 1 80.19 87 ASN A CA 1
ATOM 694 C C . ASN A 1 87 ? -16.109 0.19 -1.327 1 80.19 87 ASN A C 1
ATOM 696 O O . ASN A 1 87 ? -15.391 0.524 -2.27 1 80.19 87 ASN A O 1
ATOM 700 N N . LYS A 1 88 ? -16.172 0.766 -0.201 1 82.56 88 LYS A N 1
ATOM 701 C CA . LYS A 1 88 ? -15.078 1.649 0.205 1 82.56 88 LYS A CA 1
ATOM 702 C C . LYS A 1 88 ? -14.156 0.96 1.206 1 82.56 88 LYS A C 1
ATOM 704 O O . LYS A 1 88 ? -14.602 0.536 2.275 1 82.56 88 LYS A O 1
ATOM 709 N N . ASN A 1 89 ? -12.914 0.808 0.752 1 83.69 89 ASN A N 1
ATOM 710 C CA . ASN A 1 89 ? -11.922 0.137 1.581 1 83.69 89 ASN A CA 1
ATOM 711 C C . ASN A 1 89 ? -11.055 1.14 2.334 1 83.69 89 ASN A C 1
ATOM 713 O O . ASN A 1 89 ? -10.773 2.229 1.83 1 83.69 89 ASN A O 1
ATOM 717 N N . PHE A 1 90 ? -10.727 0.764 3.504 1 87.38 90 PHE A N 1
ATOM 718 C CA . PHE A 1 90 ? -9.906 1.604 4.367 1 87.38 90 PHE A CA 1
ATOM 719 C C . PHE A 1 90 ? -8.641 0.867 4.801 1 87.38 90 PHE A C 1
ATOM 721 O O . PHE A 1 90 ? -8.719 -0.262 5.293 1 87.38 90 PHE A O 1
ATOM 728 N N . LEU A 1 91 ? -7.551 1.553 4.586 1 86.94 91 LEU A N 1
ATOM 729 C CA . LEU A 1 91 ? -6.25 1.053 5.023 1 86.94 91 LEU A CA 1
ATOM 730 C C . LEU A 1 91 ? -5.727 1.865 6.203 1 86.94 91 LEU A C 1
ATOM 732 O O . LEU A 1 91 ? -6.098 3.029 6.375 1 86.94 91 LEU A O 1
ATOM 736 N N . GLY A 1 92 ? -4.988 1.19 6.988 1 85 92 GLY A N 1
ATOM 737 C CA . GLY A 1 92 ? -4.289 1.849 8.078 1 85 92 GLY A CA 1
ATOM 738 C C . GLY A 1 92 ? -2.781 1.841 7.914 1 85 92 GLY A C 1
ATOM 739 O O . GLY A 1 92 ? -2.207 0.851 7.457 1 85 92 GLY A O 1
ATOM 740 N N . TYR A 1 93 ? -2.23 2.955 8.234 1 83.12 93 TYR A N 1
ATOM 741 C CA . TYR A 1 93 ? -0.777 3.086 8.219 1 83.12 93 TYR A CA 1
ATOM 742 C C . TYR A 1 93 ? -0.247 3.42 9.609 1 83.12 93 TYR A C 1
ATOM 744 O O . TYR A 1 93 ? -0.756 4.324 10.273 1 83.12 93 TYR A O 1
ATOM 752 N N . SER A 1 94 ? 0.707 2.605 10.086 1 81.12 94 SER A N 1
ATOM 753 C CA . SER A 1 94 ? 1.381 2.789 11.367 1 81.12 94 SER A CA 1
ATOM 754 C C . SER A 1 94 ? 2.826 2.311 11.305 1 81.12 94 SER A C 1
ATOM 756 O O . SER A 1 94 ? 3.26 1.758 10.297 1 81.12 94 SER A O 1
ATOM 758 N N . PRO A 1 95 ? 3.658 2.557 12.344 1 76.25 95 PRO A N 1
ATOM 759 C CA . PRO A 1 95 ? 5.035 2.057 12.352 1 76.25 95 PRO A CA 1
ATOM 760 C C . PRO A 1 95 ? 5.113 0.543 12.156 1 76.25 95 PRO A C 1
ATOM 762 O O . PRO A 1 95 ? 6.156 0.02 11.758 1 76.25 95 PRO A O 1
ATOM 765 N N . LYS A 1 96 ? 4.062 -0.135 12.352 1 77.75 96 LYS A N 1
ATOM 766 C CA . LYS A 1 96 ? 4.031 -1.582 12.164 1 77.75 96 LYS A CA 1
ATOM 767 C C . LYS A 1 96 ? 3.812 -1.938 10.695 1 77.75 96 LYS A C 1
ATOM 769 O O . LYS A 1 96 ? 3.93 -3.104 10.305 1 77.75 96 LYS A O 1
ATOM 774 N N . GLY A 1 97 ? 3.539 -0.888 9.883 1 78.62 97 GLY A N 1
ATOM 775 C CA . GLY A 1 97 ? 3.279 -1.125 8.469 1 78.62 97 GLY A CA 1
ATOM 776 C C . GLY A 1 97 ? 1.862 -0.774 8.055 1 78.62 97 GLY A C 1
ATOM 777 O O . GLY A 1 97 ? 1.136 -0.12 8.805 1 78.62 97 GLY A O 1
ATOM 778 N N . THR A 1 98 ? 1.569 -1.074 6.793 1 82.69 98 THR A N 1
ATOM 779 C CA . THR A 1 98 ? 0.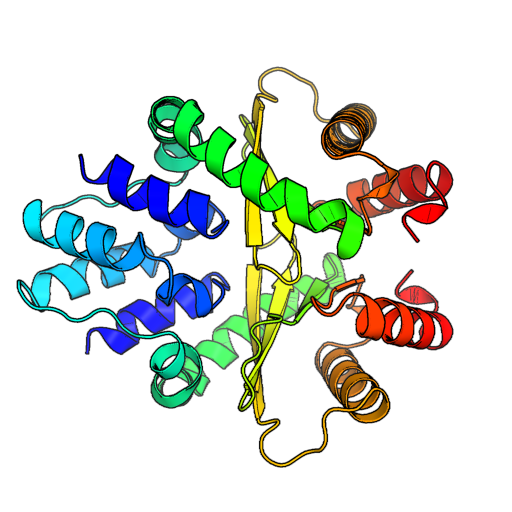226 -0.866 6.266 1 82.69 98 THR A CA 1
ATOM 780 C C . THR A 1 98 ? -0.643 -2.1 6.492 1 82.69 98 THR A C 1
ATOM 782 O O . THR A 1 98 ? -0.161 -3.23 6.402 1 82.69 98 THR A O 1
ATOM 785 N N . ALA A 1 99 ? -1.88 -1.839 6.863 1 86.62 99 ALA A N 1
ATOM 786 C CA . ALA A 1 99 ? -2.822 -2.936 7.066 1 86.62 99 ALA A CA 1
ATOM 787 C C . ALA A 1 99 ? -4.191 -2.6 6.484 1 86.62 99 ALA A C 1
ATOM 789 O O . ALA A 1 99 ? -4.617 -1.443 6.508 1 86.62 99 ALA A O 1
ATOM 790 N N . PHE A 1 100 ? -4.863 -3.662 5.98 1 89.69 100 PHE A N 1
ATOM 791 C CA . PHE A 1 100 ? -6.277 -3.527 5.645 1 89.69 100 PHE A CA 1
ATOM 792 C C . PHE A 1 100 ? -7.125 -3.445 6.906 1 89.69 100 PHE A C 1
ATOM 794 O O . PHE A 1 100 ? -6.984 -4.27 7.812 1 89.69 100 PHE A O 1
ATOM 801 N N . LEU A 1 101 ? -8.023 -2.475 6.988 1 91.25 101 LEU A N 1
ATOM 802 C CA . LEU A 1 101 ? -8.781 -2.297 8.219 1 91.25 101 LEU A CA 1
ATOM 803 C C . LEU A 1 101 ? -10.258 -2.625 8.008 1 91.25 101 LEU A C 1
ATOM 805 O O . LEU A 1 101 ? -10.82 -3.455 8.719 1 91.25 101 LEU A O 1
ATOM 809 N N . TYR A 1 102 ? -10.844 -1.929 6.973 1 88.31 102 TYR A N 1
ATOM 810 C CA . TYR A 1 102 ? -12.281 -2.076 6.805 1 88.31 102 TYR A CA 1
ATOM 811 C C . TYR A 1 102 ? -12.664 -2.037 5.332 1 88.31 102 TYR A C 1
ATOM 813 O O . TYR A 1 102 ? -11.969 -1.423 4.52 1 88.31 102 TYR A O 1
ATOM 821 N N . SER A 1 103 ? -13.703 -2.758 5.035 1 86.81 103 SER A N 1
ATOM 822 C CA . SER A 1 103 ? -14.438 -2.6 3.787 1 86.81 103 SER A CA 1
ATOM 823 C C . SER A 1 103 ? -15.906 -2.281 4.047 1 86.81 103 SER A C 1
ATOM 825 O O . SER A 1 103 ? -16.594 -3.014 4.766 1 86.81 103 SER A O 1
ATOM 827 N N . LYS A 1 104 ? -16.328 -1.114 3.557 1 86.75 104 LYS A N 1
ATOM 828 C CA . LYS A 1 104 ? -17.719 -0.696 3.779 1 86.75 104 LYS A CA 1
ATOM 829 C C . LYS A 1 104 ? -18.531 -0.759 2.486 1 86.75 104 LYS A C 1
ATOM 831 O O . LYS A 1 104 ? -18.109 -0.214 1.461 1 86.75 104 LYS A O 1
ATOM 836 N N . ASP A 1 105 ? -19.656 -1.492 2.525 1 83.94 105 ASP A N 1
ATOM 837 C CA . ASP A 1 105 ? -20.578 -1.495 1.399 1 83.94 105 ASP A CA 1
ATOM 838 C C . ASP A 1 105 ? -21.281 -0.143 1.257 1 83.94 105 ASP A C 1
ATOM 840 O O . ASP A 1 105 ? -22 0.289 2.158 1 83.94 105 ASP A O 1
ATOM 844 N N . VAL A 1 106 ? -20.969 0.509 0.205 1 83 106 VAL A N 1
ATOM 845 C CA . VAL A 1 106 ? -21.547 1.835 0.03 1 83 106 VAL A CA 1
ATOM 846 C C . VAL A 1 106 ? -22.5 1.831 -1.172 1 83 106 VAL A C 1
ATOM 848 O O . VAL A 1 106 ? -22.781 2.883 -1.749 1 83 106 VAL A O 1
ATOM 851 N N . SER A 1 107 ? -22.922 0.579 -1.536 1 79.69 107 SER A N 1
ATOM 852 C CA . SER A 1 107 ? -23.844 0.448 -2.67 1 79.69 107 SER A CA 1
ATOM 853 C C . SER A 1 107 ? -25.172 1.143 -2.393 1 79.69 107 SER A C 1
ATOM 855 O O . SER A 1 107 ? -25.656 1.135 -1.26 1 79.69 107 SER A O 1
ATOM 857 N N . GLY A 1 108 ? -25.688 1.763 -3.393 1 80.5 108 GLY A N 1
ATOM 858 C CA . GLY A 1 108 ? -27.047 2.254 -3.309 1 80.5 108 GLY A CA 1
ATOM 859 C C . GLY A 1 108 ? -27.156 3.59 -2.596 1 80.5 108 GLY A C 1
ATOM 860 O O . GLY A 1 108 ? -28.266 4.047 -2.287 1 80.5 108 GLY A O 1
ATOM 861 N N . THR A 1 109 ? -26.141 4.184 -2.115 1 78.12 109 THR A N 1
ATOM 862 C CA . THR A 1 109 ? -26.188 5.465 -1.418 1 78.12 109 THR A CA 1
ATOM 863 C C . THR A 1 109 ? -25.641 6.578 -2.303 1 78.12 109 THR A C 1
ATOM 865 O O . THR A 1 109 ? -24.703 6.363 -3.078 1 78.12 109 THR A O 1
ATOM 868 N N . LYS A 1 110 ? -26.422 7.609 -2.256 1 79.44 110 LYS A N 1
ATOM 869 C CA . LYS A 1 110 ? -25.891 8.781 -2.947 1 79.44 110 LYS A CA 1
ATOM 870 C C . LYS A 1 110 ? -24.578 9.258 -2.305 1 79.44 110 LYS A C 1
ATOM 872 O O . LYS A 1 110 ? -24.531 9.5 -1.098 1 79.44 110 LYS A O 1
ATOM 877 N N . LYS A 1 111 ? -23.562 9.289 -3.08 1 78.25 111 LYS A N 1
ATOM 878 C CA . LYS A 1 111 ? -22.234 9.602 -2.578 1 78.25 111 LYS A CA 1
ATOM 879 C C . LYS A 1 111 ? -21.938 11.094 -2.697 1 78.25 111 LYS A C 1
ATOM 881 O O . LYS A 1 111 ? -21.078 11.5 -3.48 1 78.25 111 LYS A O 1
ATOM 886 N N . ASP A 1 112 ? -22.656 11.797 -1.87 1 77.38 112 ASP A N 1
ATOM 887 C CA . ASP A 1 112 ? -22.375 13.227 -1.803 1 77.38 112 ASP A CA 1
ATOM 888 C C . ASP A 1 112 ? -21.453 13.547 -0.624 1 77.38 112 ASP A C 1
ATOM 890 O O . ASP A 1 112 ? -20.969 12.641 0.059 1 77.38 112 ASP A O 1
ATOM 894 N N . ALA A 1 113 ? -21.125 14.82 -0.438 1 72.25 113 ALA A N 1
ATOM 895 C CA . ALA A 1 113 ? -20.188 15.25 0.601 1 72.25 113 ALA A CA 1
ATOM 896 C C . ALA A 1 113 ? -20.641 14.773 1.978 1 72.25 113 ALA A C 1
ATOM 898 O O . ALA A 1 113 ? -19.828 14.367 2.803 1 72.25 113 ALA A O 1
ATOM 899 N N . ASN A 1 114 ? -21.953 14.844 2.154 1 75 114 ASN A N 1
ATOM 900 C CA . ASN A 1 114 ? -22.5 14.422 3.441 1 75 114 ASN A CA 1
ATOM 901 C C . ASN A 1 114 ? -22.297 12.922 3.662 1 75 114 ASN A C 1
ATOM 903 O O . ASN A 1 114 ? -22.047 12.484 4.785 1 75 114 ASN A O 1
ATOM 907 N N . PHE A 1 115 ? -22.469 12.172 2.668 1 79.81 115 PHE A N 1
ATOM 908 C CA . PHE A 1 115 ? -22.266 10.727 2.736 1 79.81 115 PHE A CA 1
ATOM 909 C C . PHE A 1 115 ? -20.844 10.406 3.186 1 79.81 115 PHE A C 1
ATOM 911 O O . PHE A 1 115 ? -20.641 9.602 4.102 1 79.81 115 PHE A O 1
ATOM 918 N N . TYR A 1 116 ? -19.859 11.078 2.668 1 77.44 116 TYR A N 1
ATOM 919 C CA . TYR A 1 116 ? -18.469 10.789 2.967 1 77.44 116 TYR A CA 1
ATOM 920 C C . TYR A 1 116 ? -18.109 11.25 4.375 1 77.44 116 TYR A C 1
ATOM 922 O O . TYR A 1 116 ? -17.344 10.586 5.074 1 77.44 116 TYR A O 1
ATOM 930 N N . VAL A 1 117 ? -18.625 12.367 4.73 1 76.94 117 VAL A N 1
ATOM 931 C CA . VAL A 1 117 ? -18.375 12.844 6.086 1 76.94 117 VAL A CA 1
ATOM 932 C C . VAL A 1 117 ? -18.891 11.82 7.098 1 76.94 117 VAL A C 1
ATOM 934 O O . VAL A 1 117 ? -18.188 11.5 8.062 1 76.94 117 VAL A O 1
ATOM 937 N N . GLN A 1 118 ? -20.031 11.32 6.828 1 82.12 118 GLN A N 1
ATOM 938 C CA . GLN A 1 118 ? -20.609 10.344 7.734 1 82.12 118 GLN A CA 1
ATOM 939 C C . GLN A 1 118 ? -19.812 9.039 7.723 1 82.12 118 GLN A C 1
ATOM 941 O O . GLN A 1 118 ? -19.578 8.438 8.773 1 82.12 118 GLN A O 1
ATOM 946 N N . LEU A 1 119 ? -19.5 8.602 6.551 1 83.5 119 LEU A N 1
ATOM 947 C CA . LEU A 1 119 ? -18.719 7.379 6.41 1 83.5 119 LEU A CA 1
ATOM 948 C C . LEU A 1 119 ? -17.391 7.488 7.152 1 83.5 119 LEU A C 1
ATOM 950 O O . LEU A 1 119 ? -17.031 6.598 7.926 1 83.5 119 LEU A O 1
ATOM 954 N N . TYR A 1 120 ? -16.688 8.602 6.973 1 81 120 TYR A N 1
ATOM 955 C CA . TYR A 1 120 ? -15.391 8.797 7.598 1 81 120 TYR A CA 1
ATOM 956 C C . TYR A 1 120 ? -15.531 8.938 9.109 1 81 120 TYR A C 1
ATOM 958 O O . TYR A 1 120 ? -14.688 8.438 9.867 1 81 120 TYR A O 1
ATOM 966 N N . ASP A 1 121 ? -16.578 9.602 9.492 1 81.31 121 ASP A N 1
ATOM 967 C CA . ASP A 1 121 ? -16.859 9.695 10.922 1 81.31 121 ASP A CA 1
ATOM 968 C C . ASP A 1 121 ? -17.047 8.32 11.539 1 81.31 121 ASP A C 1
ATOM 970 O O . ASP A 1 121 ? -16.562 8.055 12.641 1 81.31 121 ASP A O 1
ATOM 974 N N . GLN A 1 122 ? -17.75 7.516 10.906 1 86.19 122 GLN A N 1
ATOM 975 C CA . GLN A 1 122 ? -17.984 6.156 11.383 1 86.19 122 GLN A CA 1
ATOM 976 C C . GLN A 1 122 ? -16.672 5.387 11.523 1 86.19 122 GLN A C 1
ATOM 978 O O . GLN A 1 122 ? -16.469 4.668 12.5 1 86.19 122 GLN A O 1
ATOM 983 N N . ILE A 1 123 ? -15.805 5.539 10.539 1 86.19 123 ILE A N 1
ATOM 984 C CA . ILE A 1 123 ? -14.531 4.824 10.555 1 86.19 123 ILE A CA 1
ATOM 985 C C . ILE A 1 123 ? -13.664 5.34 11.703 1 86.19 123 ILE A C 1
ATOM 987 O O . ILE A 1 123 ? -13.023 4.559 12.406 1 86.19 123 ILE A O 1
ATOM 991 N N . VAL A 1 124 ? -13.625 6.648 11.883 1 85.25 124 VAL A N 1
ATOM 992 C CA . VAL A 1 124 ? -12.852 7.262 12.953 1 85.25 124 VAL A CA 1
ATOM 993 C C . VAL A 1 124 ? -13.367 6.773 14.305 1 85.25 124 VAL A C 1
ATOM 995 O O . VAL A 1 124 ? -12.578 6.469 15.203 1 85.25 124 VAL A O 1
ATOM 998 N N . GLU A 1 125 ? -14.625 6.688 14.414 1 86.19 125 GLU A N 1
ATOM 999 C CA . GLU A 1 125 ? -15.227 6.191 15.648 1 86.19 125 GLU A CA 1
ATOM 1000 C C . GLU A 1 125 ? -14.852 4.734 15.898 1 86.19 125 GLU A C 1
ATOM 1002 O O . GLU A 1 125 ? -14.539 4.352 17.031 1 86.19 125 GLU A O 1
ATOM 1007 N N . GLU A 1 126 ? -14.914 3.969 14.906 1 88.75 126 GLU A N 1
ATOM 1008 C CA . GLU A 1 126 ? -14.578 2.553 15.023 1 88.75 126 GLU A CA 1
ATOM 1009 C C . GLU A 1 126 ? -13.125 2.361 15.453 1 88.75 126 GLU A C 1
ATOM 1011 O O . GLU A 1 126 ? -12.812 1.469 16.25 1 88.75 126 GLU A O 1
ATOM 1016 N N . VAL A 1 127 ? -12.227 3.139 14.938 1 87.94 127 VAL A N 1
ATOM 1017 C CA . VAL A 1 127 ? -10.805 3.051 15.258 1 87.94 127 VAL A CA 1
ATOM 1018 C C . VAL A 1 127 ? -10.539 3.678 16.625 1 87.94 127 VAL A C 1
ATOM 1020 O O . VAL A 1 127 ? -9.68 3.213 17.375 1 87.94 127 VAL A O 1
ATOM 1023 N N . GLY A 1 128 ? -11.336 4.555 17.047 1 86.25 128 GLY A N 1
ATOM 1024 C CA . GLY A 1 128 ? -11.094 5.395 18.203 1 86.25 128 GLY A CA 1
ATOM 1025 C C . GLY A 1 128 ? -10.422 6.711 17.859 1 86.25 128 GLY A C 1
ATOM 1026 O O . GLY A 1 128 ? -9.258 6.723 17.453 1 86.25 128 GLY A O 1
ATOM 1027 N N . ASP A 1 129 ? -11.156 7.773 18.047 1 81.69 129 ASP A N 1
ATOM 1028 C CA . ASP A 1 129 ? -10.719 9.109 17.656 1 81.69 129 ASP A CA 1
ATOM 1029 C C . ASP A 1 129 ? -9.359 9.445 18.266 1 81.69 129 ASP A C 1
ATOM 1031 O O . ASP A 1 129 ? -8.531 10.094 17.625 1 81.69 129 ASP A O 1
ATOM 1035 N N . LYS A 1 130 ? -9.086 8.914 19.359 1 82.62 130 LYS A N 1
ATOM 1036 C CA . LYS A 1 130 ? -7.848 9.234 20.062 1 82.62 130 LYS A CA 1
ATOM 1037 C C . LYS A 1 130 ? -6.648 8.586 19.375 1 82.62 130 LYS A C 1
ATOM 1039 O O . LYS A 1 130 ? -5.504 8.977 19.625 1 82.62 130 LYS A O 1
ATOM 1044 N N . HIS A 1 131 ? -6.914 7.602 18.578 1 85.88 131 HIS A N 1
ATOM 1045 C CA . HIS A 1 131 ? -5.824 6.863 17.953 1 85.88 131 HIS A CA 1
ATOM 1046 C C . HIS A 1 131 ? -5.516 7.402 16.547 1 85.88 131 HIS A C 1
ATOM 1048 O O . HIS A 1 131 ? -4.465 7.098 15.984 1 85.88 131 HIS A O 1
ATOM 1054 N N . VAL A 1 132 ? -6.457 8.109 15.969 1 82.06 132 VAL A N 1
ATOM 1055 C CA . VAL A 1 132 ? -6.312 8.562 14.586 1 82.06 132 VAL A CA 1
ATOM 1056 C C . VAL A 1 132 ? -5.449 9.82 14.539 1 82.06 132 VAL A C 1
ATOM 1058 O O . VAL A 1 132 ? -5.789 10.836 15.148 1 82.06 132 VAL A O 1
ATOM 1061 N N . VAL A 1 133 ? -4.344 9.711 13.859 1 73.5 133 VAL A N 1
ATOM 1062 C CA . VAL A 1 133 ? -3.436 10.844 13.75 1 73.5 133 VAL A CA 1
ATOM 1063 C C . VAL A 1 133 ? -3.771 11.664 12.508 1 73.5 133 VAL A C 1
ATOM 1065 O O . VAL A 1 133 ? -3.609 12.883 12.492 1 73.5 133 VAL A O 1
ATOM 1068 N N . GLN A 1 134 ? -4.219 10.93 11.445 1 73.62 134 GLN A N 1
ATOM 1069 C CA . GLN A 1 134 ? -4.523 11.57 10.164 1 73.62 134 GLN A CA 1
ATOM 1070 C C . GLN A 1 134 ? -5.496 10.719 9.352 1 73.62 134 GLN A C 1
ATOM 1072 O O . GLN A 1 134 ? -5.535 9.5 9.492 1 73.62 134 GLN A O 1
ATOM 1077 N N . PHE A 1 135 ? -6.312 11.422 8.547 1 74 135 PHE A N 1
ATOM 1078 C CA . PHE A 1 135 ? -7.219 10.781 7.598 1 74 135 PHE A CA 1
ATOM 1079 C C . PHE A 1 135 ? -6.969 11.289 6.184 1 74 135 PHE A C 1
ATOM 1081 O O . PHE A 1 135 ? -7.078 12.492 5.918 1 74 135 PHE A O 1
ATOM 1088 N N . ILE A 1 136 ? -6.547 10.344 5.324 1 74 136 ILE A N 1
ATOM 1089 C CA . ILE A 1 136 ? -6.215 10.719 3.953 1 74 136 ILE A CA 1
ATOM 1090 C C . ILE A 1 136 ? -7.23 10.109 2.99 1 74 136 ILE A C 1
ATOM 1092 O O . ILE A 1 136 ? -7.602 8.938 3.127 1 74 136 ILE A O 1
ATOM 1096 N N . THR A 1 137 ? -7.84 10.969 2.168 1 67.94 137 THR A N 1
ATOM 1097 C CA . THR A 1 137 ? -8.789 10.477 1.17 1 67.94 137 THR A CA 1
ATOM 1098 C C . THR A 1 137 ? -8.312 10.82 -0.239 1 67.94 137 THR A C 1
ATOM 1100 O O . THR A 1 137 ? -7.426 11.664 -0.414 1 67.94 137 THR A O 1
ATOM 1103 N N . ASP A 1 138 ? -8.492 10.047 -1.244 1 57.62 138 ASP A N 1
ATOM 1104 C CA . ASP A 1 138 ? -8.109 10.242 -2.639 1 57.62 138 ASP A CA 1
ATOM 1105 C C . ASP A 1 138 ? -8.898 11.383 -3.271 1 57.62 138 ASP A C 1
ATOM 1107 O O . ASP A 1 138 ? -8.602 11.805 -4.391 1 57.62 138 ASP A O 1
ATOM 1111 N N . ASN A 1 139 ? -10.062 11.57 -2.889 1 49.66 139 ASN A N 1
ATOM 1112 C CA . ASN A 1 139 ? -10.844 12.625 -3.537 1 49.66 139 ASN A CA 1
ATOM 1113 C C . ASN A 1 139 ? -10.516 14 -2.965 1 49.66 139 ASN A C 1
ATOM 1115 O O . ASN A 1 139 ? -10.742 14.25 -1.781 1 49.66 139 ASN A O 1
ATOM 1119 N N . ALA A 1 140 ? -9.523 14.633 -3.637 1 46.66 140 ALA A N 1
ATOM 1120 C CA . ALA A 1 140 ? -9.016 15.961 -3.289 1 46.66 140 ALA A CA 1
ATOM 1121 C C . ALA A 1 140 ? -10.125 16.859 -2.762 1 46.66 140 ALA A C 1
ATOM 1123 O O . ALA A 1 140 ? -9.969 17.516 -1.728 1 46.66 140 ALA A O 1
ATOM 1124 N N . ARG A 1 141 ? -11.047 17.156 -3.658 1 45.09 141 ARG A N 1
ATOM 1125 C CA . ARG A 1 141 ? -12.062 18.156 -3.324 1 45.09 141 ARG A CA 1
ATOM 1126 C C . ARG A 1 141 ? -12.867 17.734 -2.098 1 45.09 141 ARG A C 1
ATOM 1128 O O . ARG A 1 141 ? -13.148 18.547 -1.222 1 45.09 141 ARG A O 1
ATOM 1135 N N . ALA A 1 142 ? -13.266 16.547 -2.211 1 44.25 142 ALA A N 1
ATOM 1136 C CA . ALA A 1 142 ? -14.094 16.094 -1.098 1 44.25 142 ALA A CA 1
ATOM 1137 C C . ALA A 1 142 ? -13.273 15.961 0.183 1 44.25 142 ALA A C 1
ATOM 1139 O O . ALA A 1 142 ? -13.781 16.219 1.279 1 44.25 142 ALA A O 1
ATOM 1140 N N . CYS A 1 143 ? -12.031 15.602 0.002 1 46.75 143 CYS A N 1
ATOM 1141 C CA . CYS A 1 14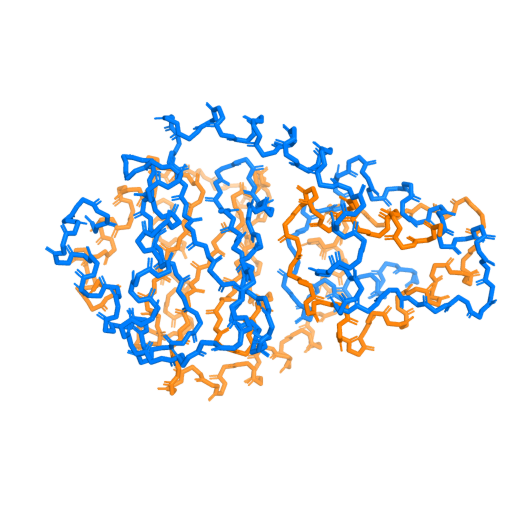3 ? -11.133 15.422 1.141 1 46.75 143 CYS A CA 1
ATOM 1142 C C . CYS A 1 143 ? -10.875 16.75 1.837 1 46.75 143 CYS A C 1
ATOM 1144 O O . CYS A 1 143 ? -10.883 16.828 3.066 1 46.75 143 CYS A O 1
ATOM 1146 N N . VAL A 1 144 ? -10.523 17.75 0.942 1 45.59 144 VAL A N 1
ATOM 1147 C CA . VAL A 1 144 ? -10.219 19.047 1.562 1 45.59 144 VAL A CA 1
ATOM 1148 C C . VAL A 1 144 ? -11.414 19.5 2.396 1 45.59 144 VAL A C 1
ATOM 1150 O O . VAL A 1 144 ? -11.25 19.969 3.525 1 45.59 144 VAL A O 1
ATOM 1153 N N . THR A 1 145 ? -12.57 19.234 1.74 1 44.75 145 THR A N 1
ATOM 1154 C CA . THR A 1 145 ? -13.758 19.672 2.463 1 44.75 145 THR A CA 1
ATOM 1155 C C . THR A 1 145 ? -14.031 18.766 3.658 1 44.75 145 THR A C 1
ATOM 1157 O O . THR A 1 145 ? -14.328 19.25 4.754 1 44.75 145 THR A O 1
ATOM 1160 N N . ALA A 1 146 ? -13.945 17.547 3.436 1 46.09 146 ALA A N 1
ATOM 1161 C CA . ALA A 1 146 ? -14.234 16.609 4.512 1 46.09 146 ALA A CA 1
ATOM 1162 C C . ALA A 1 146 ? -13.164 16.656 5.598 1 46.09 146 ALA A C 1
ATOM 1164 O O . ALA A 1 146 ? -13.477 16.641 6.789 1 46.09 146 ALA A O 1
ATOM 1165 N N . SER A 1 147 ? -11.961 16.703 5.23 1 45.88 147 SER A N 1
ATOM 1166 C CA . SER A 1 147 ? -10.867 16.781 6.191 1 45.88 147 SER A CA 1
ATOM 1167 C C . SER A 1 147 ? -10.938 18.078 7 1 45.88 147 SER A C 1
ATOM 1169 O O . SER A 1 147 ? -10.727 18.062 8.219 1 45.88 147 SER A O 1
ATOM 1171 N N . SER A 1 148 ? -11.141 19.156 6.203 1 48.12 148 SER A N 1
ATOM 1172 C CA . SER A 1 148 ? -11.289 20.438 6.902 1 48.12 148 SER A CA 1
ATOM 1173 C C . SER A 1 148 ? -12.43 20.375 7.914 1 48.12 148 SER A C 1
ATOM 1175 O O . SER A 1 148 ? -12.305 20.875 9.031 1 48.12 148 SER A O 1
ATOM 1177 N N . LYS A 1 149 ? -13.438 19.734 7.422 1 48.66 149 LYS A N 1
ATOM 1178 C CA . LYS A 1 149 ? -14.586 19.641 8.312 1 48.66 149 LYS A CA 1
ATOM 1179 C C . LYS A 1 149 ? -14.289 18.703 9.484 1 48.66 149 LYS A C 1
ATOM 1181 O O . LYS A 1 149 ? -14.68 18.969 10.617 1 48.66 149 LYS A O 1
ATOM 1186 N N . LEU A 1 150 ? -13.711 17.656 9.172 1 47.97 150 LEU A N 1
ATOM 1187 C CA . LEU A 1 150 ? -13.32 16.719 10.227 1 47.97 150 LEU A CA 1
ATOM 1188 C C . LEU A 1 150 ? -12.336 17.359 11.195 1 47.97 150 LEU A C 1
ATOM 1190 O O . LEU A 1 150 ? -12.43 17.156 12.406 1 47.97 150 LEU A O 1
ATOM 1194 N N . MET A 1 151 ? -11.359 18.078 10.641 1 49.19 151 MET A N 1
ATOM 1195 C CA . MET A 1 151 ? -10.391 18.797 11.469 1 49.19 151 MET A CA 1
ATOM 1196 C C . MET A 1 151 ? -11.094 19.844 12.328 1 49.19 151 MET A C 1
ATOM 1198 O O . MET A 1 151 ? -10.727 20.047 13.484 1 49.19 151 MET A O 1
ATOM 1202 N N . ASP A 1 152 ? -11.938 20.453 11.617 1 48.12 152 ASP A N 1
ATOM 1203 C CA . ASP A 1 152 ? -12.688 21.453 12.367 1 48.12 152 ASP A CA 1
ATOM 1204 C C . ASP A 1 152 ? -13.477 20.812 13.508 1 48.12 152 ASP A C 1
ATOM 1206 O O . ASP A 1 152 ? -13.609 21.406 14.578 1 48.12 152 ASP A O 1
ATOM 1210 N N . GLU A 1 153 ? -13.836 19.625 13.133 1 49.03 153 GLU A N 1
ATOM 1211 C CA . GLU A 1 153 ? -14.68 18.984 14.141 1 49.03 153 GLU A CA 1
ATOM 1212 C C . GLU A 1 153 ? -13.836 18.203 15.148 1 49.03 153 GLU A C 1
ATOM 1214 O O . GLU A 1 153 ? -14.242 18.016 16.297 1 49.03 153 GLU A O 1
ATOM 1219 N N . ARG A 1 154 ? -12.75 17.688 14.648 1 46.88 154 ARG A N 1
ATOM 1220 C CA . ARG A 1 154 ? -11.875 16.938 15.539 1 46.88 154 ARG A CA 1
ATOM 1221 C C . ARG A 1 154 ? -10.469 17.516 15.539 1 46.88 154 ARG A C 1
ATOM 1223 O O . ARG A 1 154 ? -9.57 16.984 14.875 1 46.88 154 ARG A O 1
ATOM 1230 N N . LYS A 1 155 ? -10.227 18.641 16.203 1 46.38 155 LYS A N 1
ATOM 1231 C CA . LYS A 1 155 ? -9.047 19.5 16.219 1 46.38 155 LYS A CA 1
ATOM 1232 C C . LYS A 1 155 ? -7.777 18.688 16.438 1 46.38 155 LYS A C 1
ATOM 1234 O O . LYS A 1 155 ? -6.699 19.078 15.992 1 46.38 155 LYS A O 1
ATOM 1239 N N . HIS A 1 156 ? -7.93 17.547 17.078 1 41.62 156 HIS A N 1
ATOM 1240 C CA . HIS A 1 156 ? -6.715 16.828 17.453 1 41.62 156 HIS A CA 1
ATOM 1241 C C . HIS A 1 156 ? -6.145 16.078 16.25 1 41.62 156 HIS A C 1
ATOM 1243 O O . HIS A 1 156 ? -5.059 15.5 16.344 1 41.62 156 HIS A O 1
ATOM 1249 N N . LEU A 1 157 ? -6.902 15.797 15.422 1 38.5 157 LEU A N 1
ATOM 1250 C CA . LEU A 1 157 ? -6.449 15.062 14.25 1 38.5 157 LEU A CA 1
ATOM 1251 C C . LEU A 1 157 ? -5.469 15.898 13.43 1 38.5 157 LEU A C 1
ATOM 1253 O O . LEU A 1 157 ? -4.672 15.359 12.664 1 38.5 157 LEU A O 1
ATOM 1257 N N . VAL A 1 158 ? -5.289 17.312 13.602 1 36.84 158 VAL A N 1
ATOM 1258 C CA . VAL A 1 158 ? -4.273 18.172 12.992 1 36.84 158 VAL A CA 1
ATOM 1259 C C . VAL A 1 158 ? -3.158 18.438 14 1 36.84 158 VAL A C 1
ATOM 1261 O O . VAL A 1 158 ? -3.428 18.719 15.172 1 36.84 158 VAL A O 1
ATOM 1264 N N . MET B 1 1 ? -9.211 -21.453 -4.707 1 81.31 1 MET B N 1
ATOM 1265 C CA . MET B 1 1 ? -8.008 -21.875 -3.992 1 81.31 1 MET B CA 1
ATOM 1266 C C . MET B 1 1 ? -6.926 -20.812 -4.074 1 81.31 1 MET B C 1
ATOM 1268 O O . MET B 1 1 ? -6.613 -20.156 -3.076 1 81.31 1 MET B O 1
ATOM 1272 N N . LEU B 1 2 ? -6.539 -20.406 -5.258 1 87.81 2 LEU B N 1
ATOM 1273 C CA . LEU B 1 2 ? -5.504 -19.406 -5.453 1 87.81 2 LEU B CA 1
ATOM 1274 C C . LEU B 1 2 ? -5.941 -18.062 -4.879 1 87.81 2 LEU B C 1
ATOM 1276 O O . LEU B 1 2 ? -5.156 -17.375 -4.207 1 87.81 2 LEU B O 1
ATOM 1280 N N . GLY B 1 3 ? -7.207 -17.828 -4.969 1 91.44 3 GLY B N 1
ATOM 1281 C CA . GLY B 1 3 ? -7.754 -16.547 -4.547 1 91.44 3 GLY B CA 1
ATOM 1282 C C . GLY B 1 3 ? -7.543 -16.266 -3.07 1 91.44 3 GLY B C 1
ATOM 1283 O O . GLY B 1 3 ? -7.219 -15.141 -2.686 1 91.44 3 GLY B O 1
ATOM 1284 N N . ARG B 1 4 ? -7.629 -17.297 -2.32 1 93.62 4 ARG B N 1
ATOM 1285 C CA . ARG B 1 4 ? -7.488 -17.141 -0.877 1 93.62 4 ARG B CA 1
ATOM 1286 C C . ARG B 1 4 ? -6.043 -16.844 -0.497 1 93.62 4 ARG B C 1
ATOM 1288 O O . ARG B 1 4 ? -5.789 -16.047 0.419 1 93.62 4 ARG B O 1
ATOM 1295 N N . TYR B 1 5 ? -5.121 -17.422 -1.172 1 94.62 5 TYR B N 1
ATOM 1296 C CA . TYR B 1 5 ? -3.713 -17.188 -0.886 1 94.62 5 TYR B CA 1
ATOM 1297 C C . TYR B 1 5 ? -3.312 -15.773 -1.275 1 94.62 5 TYR B C 1
ATOM 1299 O O . TYR B 1 5 ? -2.615 -15.086 -0.522 1 94.62 5 TYR B O 1
ATOM 1307 N N . VAL B 1 6 ? -3.818 -15.344 -2.406 1 95.06 6 VAL B N 1
ATOM 1308 C CA . VAL B 1 6 ? -3.562 -13.977 -2.84 1 95.06 6 VAL B CA 1
ATOM 1309 C C . VAL B 1 6 ? -4.223 -12.992 -1.874 1 95.06 6 VAL B C 1
ATOM 1311 O O . VAL B 1 6 ? -3.594 -12.031 -1.429 1 95.06 6 VAL B O 1
ATOM 1314 N N . GLY B 1 7 ? -5.434 -13.281 -1.521 1 95.31 7 GLY B N 1
ATOM 1315 C CA . GLY B 1 7 ? -6.184 -12.438 -0.606 1 95.31 7 GLY B CA 1
ATOM 1316 C C . GLY B 1 7 ? -5.512 -12.273 0.746 1 95.31 7 GLY B C 1
ATOM 1317 O O . GLY B 1 7 ? -5.395 -11.164 1.259 1 95.31 7 GLY B O 1
ATOM 1318 N N . LYS B 1 8 ? -5.027 -13.344 1.304 1 95.06 8 LYS B N 1
ATOM 1319 C CA . LYS B 1 8 ? -4.395 -13.297 2.621 1 95.06 8 LYS B CA 1
ATOM 1320 C C . LYS B 1 8 ? -3.16 -12.398 2.604 1 95.06 8 LYS B C 1
ATOM 1322 O O . LYS B 1 8 ? -2.924 -11.641 3.545 1 95.06 8 LYS B O 1
ATOM 1327 N N . TRP B 1 9 ? -2.402 -12.492 1.575 1 95.19 9 TRP B N 1
ATOM 1328 C CA . TRP B 1 9 ? -1.223 -11.641 1.457 1 95.19 9 TRP B CA 1
ATOM 1329 C C . TRP B 1 9 ? -1.622 -10.172 1.318 1 95.19 9 TRP B C 1
ATOM 1331 O O . TRP B 1 9 ? -1.052 -9.305 1.979 1 95.19 9 TRP B O 1
ATOM 1341 N N . PHE B 1 10 ? -2.65 -9.883 0.503 1 94.06 10 PHE B N 1
ATOM 1342 C CA . PHE B 1 10 ? -3.146 -8.523 0.309 1 94.06 10 PHE B CA 1
ATOM 1343 C C . PHE B 1 10 ? -3.66 -7.945 1.621 1 94.06 10 PHE B C 1
ATOM 1345 O O . PHE B 1 10 ? -3.348 -6.801 1.963 1 94.06 10 PHE B O 1
ATOM 1352 N N . TYR B 1 11 ? -4.387 -8.75 2.34 1 93.12 11 TYR B N 1
ATOM 1353 C CA . TYR B 1 11 ? -5.012 -8.273 3.57 1 93.12 11 TYR B CA 1
ATOM 1354 C C . TYR B 1 11 ? -3.975 -8.078 4.668 1 93.12 11 TYR B C 1
ATOM 1356 O O . TYR B 1 11 ? -4.031 -7.105 5.418 1 93.12 11 TYR B O 1
ATOM 1364 N N . ASP B 1 12 ? -3.066 -8.961 4.777 1 91.25 12 ASP B N 1
ATOM 1365 C CA . ASP B 1 12 ? -2.031 -8.898 5.805 1 91.25 12 ASP B CA 1
ATOM 1366 C C . ASP B 1 12 ? -1.187 -7.637 5.668 1 91.25 12 ASP B C 1
ATOM 1368 O O . ASP B 1 12 ? -0.834 -7.008 6.664 1 91.25 12 ASP B O 1
ATOM 1372 N N . LYS B 1 13 ? -0.88 -7.223 4.43 1 90.06 13 LYS B N 1
ATOM 1373 C CA . LYS B 1 13 ? 0.057 -6.121 4.215 1 90.06 13 LYS B CA 1
ATOM 1374 C C . LYS B 1 13 ? -0.663 -4.879 3.701 1 90.06 13 LYS B C 1
ATOM 1376 O O . LYS B 1 13 ? -0.022 -3.891 3.338 1 90.06 13 LYS B O 1
ATOM 1381 N N . GLY B 1 14 ? -1.973 -4.926 3.703 1 88.88 14 GLY B N 1
ATOM 1382 C CA . GLY B 1 14 ? -2.746 -3.768 3.285 1 88.88 14 GLY B CA 1
ATOM 1383 C C . GLY B 1 14 ? -2.424 -3.312 1.874 1 88.88 14 GLY B C 1
ATOM 1384 O O . GLY B 1 14 ? -2.26 -2.117 1.624 1 88.88 14 GLY B O 1
ATOM 1385 N N . ILE B 1 15 ? -2.234 -4.219 0.948 1 90.5 15 ILE B N 1
ATOM 1386 C CA . ILE B 1 15 ? -2.037 -3.887 -0.458 1 90.5 15 ILE B CA 1
ATOM 1387 C C . ILE B 1 15 ? -3.361 -3.439 -1.073 1 90.5 15 ILE B C 1
ATOM 1389 O O . ILE B 1 15 ? -4.375 -4.133 -0.953 1 90.5 15 ILE B O 1
ATOM 1393 N N . PRO B 1 16 ? -3.332 -2.23 -1.72 1 87.06 16 PRO B N 1
ATOM 1394 C CA . PRO B 1 16 ? -4.578 -1.815 -2.369 1 87.06 16 PRO B CA 1
ATOM 1395 C C . PRO B 1 16 ? -5.066 -2.826 -3.404 1 87.06 16 PRO B C 1
ATOM 1397 O O . PRO B 1 16 ? -4.266 -3.371 -4.168 1 87.06 16 PRO B O 1
ATOM 1400 N N . PHE B 1 17 ? -6.383 -3.064 -3.457 1 88.88 17 PHE B N 1
ATOM 1401 C CA . PHE B 1 17 ? -6.934 -4.113 -4.309 1 88.88 17 PHE B CA 1
ATOM 1402 C C . PHE B 1 17 ? -6.715 -3.783 -5.781 1 88.88 17 PHE B C 1
ATOM 1404 O O . PHE B 1 17 ? -6.582 -4.684 -6.613 1 88.88 17 PHE B O 1
ATOM 1411 N N . ASP B 1 18 ? -6.633 -2.568 -6.074 1 86.06 18 ASP B N 1
ATOM 1412 C CA . ASP B 1 18 ? -6.465 -2.164 -7.465 1 86.06 18 ASP B CA 1
ATOM 1413 C C . ASP B 1 18 ? -5.078 -2.537 -7.984 1 86.06 18 ASP B C 1
ATOM 1415 O O . ASP B 1 18 ? -4.828 -2.484 -9.188 1 86.06 18 ASP B O 1
ATOM 1419 N N . ALA B 1 19 ? -4.227 -2.887 -7.051 1 90.94 19 ALA B N 1
ATOM 1420 C CA . ALA B 1 19 ? -2.934 -3.406 -7.488 1 90.94 19 ALA B CA 1
ATOM 1421 C C . ALA B 1 19 ? -3.107 -4.609 -8.414 1 90.94 19 ALA B C 1
ATOM 1423 O O . ALA B 1 19 ? -2.262 -4.867 -9.273 1 90.94 19 ALA B O 1
ATOM 1424 N N . ALA B 1 20 ? -4.215 -5.285 -8.234 1 92.5 20 ALA B N 1
ATOM 1425 C CA . ALA B 1 20 ? -4.508 -6.441 -9.078 1 92.5 20 ALA B CA 1
ATOM 1426 C C . ALA B 1 20 ? -4.91 -6.004 -10.484 1 92.5 20 ALA B C 1
ATOM 1428 O O . ALA B 1 20 ? -4.949 -6.82 -11.406 1 92.5 20 ALA B O 1
ATOM 1429 N N . ASN B 1 21 ? -5.219 -4.75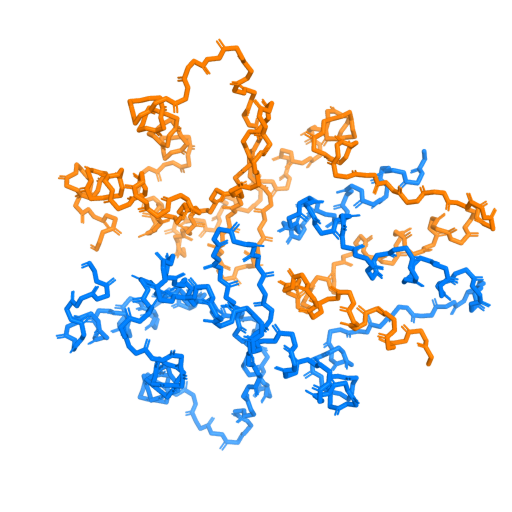8 -10.68 1 89.44 21 ASN B N 1
ATOM 1430 C CA . ASN B 1 21 ? -5.59 -4.234 -11.984 1 89.44 21 ASN B CA 1
ATOM 1431 C C . ASN B 1 21 ? -4.371 -3.748 -12.766 1 89.44 21 ASN B C 1
ATOM 1433 O O . ASN B 1 21 ? -4.48 -3.387 -13.938 1 89.44 21 ASN B O 1
ATOM 1437 N N . SER B 1 22 ? -3.242 -3.73 -12.117 1 92.5 22 SER B N 1
ATOM 1438 C CA . SER B 1 22 ? -2.012 -3.291 -12.773 1 92.5 22 SER B CA 1
ATOM 1439 C C . SER B 1 22 ? -1.684 -4.16 -13.977 1 92.5 22 SER B C 1
ATOM 1441 O O . SER B 1 22 ? -1.812 -5.383 -13.922 1 92.5 22 SER B O 1
ATOM 1443 N N . PRO B 1 23 ? -1.262 -3.508 -15.102 1 93.56 23 PRO B N 1
ATOM 1444 C CA . PRO B 1 23 ? -0.833 -4.305 -16.25 1 93.56 23 PRO B CA 1
ATOM 1445 C C . PRO B 1 23 ? 0.399 -5.156 -15.961 1 93.56 23 PRO B C 1
ATOM 1447 O O . PRO B 1 23 ? 0.746 -6.043 -16.75 1 93.56 23 PRO B O 1
ATOM 1450 N N . TYR B 1 24 ? 1.068 -5.008 -14.867 1 94.56 24 TYR B N 1
ATOM 1451 C CA . TYR B 1 24 ? 2.283 -5.734 -14.508 1 94.56 24 TYR B CA 1
ATOM 1452 C C . TYR B 1 24 ? 1.968 -6.914 -13.602 1 94.56 24 TYR B C 1
ATOM 1454 O O . TYR B 1 24 ? 2.832 -7.754 -13.344 1 94.56 24 TYR B O 1
ATOM 1462 N N . PHE B 1 25 ? 0.714 -6.973 -13.148 1 95.25 25 PHE B N 1
ATOM 1463 C CA . PHE B 1 25 ? 0.334 -8.062 -12.258 1 95.25 25 PHE B CA 1
ATOM 1464 C C . PHE B 1 25 ? 0.292 -9.391 -13.016 1 95.25 25 PHE B C 1
ATOM 1466 O O . PHE B 1 25 ? 0.952 -10.352 -12.625 1 95.25 25 PHE B O 1
ATOM 1473 N N . PRO B 1 26 ? -0.313 -9.461 -14.211 1 94.31 26 PRO B N 1
ATOM 1474 C CA . PRO B 1 26 ? -0.354 -10.734 -14.938 1 94.31 26 PRO B CA 1
ATOM 1475 C C . PRO B 1 26 ? 1.031 -11.211 -15.367 1 94.31 26 PRO B C 1
ATOM 1477 O O . PRO B 1 26 ? 1.378 -12.383 -15.156 1 94.31 26 PRO B O 1
ATOM 1480 N N . PRO B 1 27 ? 1.908 -10.375 -15.898 1 94.56 27 PRO B N 1
ATOM 1481 C CA . PRO B 1 27 ? 3.26 -10.828 -16.234 1 94.56 27 PRO B CA 1
ATOM 1482 C C . PRO B 1 27 ? 4.035 -11.328 -15.016 1 94.56 27 PRO B C 1
ATOM 1484 O O . PRO B 1 27 ? 4.863 -12.234 -15.133 1 94.56 27 PRO B O 1
ATOM 1487 N N . MET B 1 28 ? 3.859 -10.734 -13.859 1 95.06 28 MET B N 1
ATOM 1488 C CA . MET B 1 28 ? 4.5 -11.203 -12.633 1 95.06 28 MET B CA 1
ATOM 1489 C C . MET B 1 28 ? 4.059 -12.617 -12.297 1 95.06 28 MET B C 1
ATOM 1491 O O . MET B 1 28 ? 4.891 -13.477 -11.984 1 95.06 28 MET B O 1
ATOM 1495 N N . VAL B 1 29 ? 2.777 -12.914 -12.391 1 93.75 29 VAL B N 1
ATOM 1496 C CA . VAL B 1 29 ? 2.232 -14.242 -12.148 1 93.75 29 VAL B CA 1
ATOM 1497 C C . VAL B 1 29 ? 2.818 -15.234 -13.148 1 93.75 29 VAL B C 1
ATOM 1499 O O . VAL B 1 29 ? 3.26 -16.328 -12.766 1 93.75 29 VAL B O 1
ATOM 1502 N N . SER B 1 30 ? 2.861 -14.82 -14.422 1 93.06 30 SER B N 1
ATOM 1503 C CA . SER B 1 30 ? 3.414 -15.664 -15.477 1 93.06 30 SER B CA 1
ATOM 1504 C C . SER B 1 30 ? 4.887 -15.977 -15.227 1 93.06 30 SER B C 1
ATOM 1506 O O . SER B 1 30 ? 5.348 -17.094 -15.492 1 93.06 30 SER B O 1
ATOM 1508 N N . ALA B 1 31 ? 5.598 -14.992 -14.758 1 93.56 31 ALA B N 1
ATOM 1509 C CA . ALA B 1 31 ? 7.02 -15.18 -14.477 1 93.56 31 ALA B CA 1
ATOM 1510 C C . ALA B 1 31 ? 7.23 -16.219 -13.375 1 93.56 31 ALA B C 1
ATOM 1512 O O . ALA B 1 31 ? 8.156 -17.031 -13.445 1 93.56 31 ALA B O 1
ATOM 1513 N N . ILE B 1 32 ? 6.418 -16.156 -12.32 1 93.25 32 ILE B N 1
ATOM 1514 C CA . ILE B 1 32 ? 6.488 -17.141 -11.242 1 93.25 32 ILE B CA 1
ATOM 1515 C C . ILE B 1 32 ? 6.293 -18.531 -11.82 1 93.25 32 ILE B C 1
ATOM 1517 O O . ILE B 1 32 ? 7.047 -19.453 -11.492 1 93.25 32 ILE B O 1
ATOM 1521 N N . LEU B 1 33 ? 5.367 -18.719 -12.688 1 92.38 33 LEU B N 1
ATOM 1522 C CA . LEU B 1 33 ? 5.051 -20.016 -13.297 1 92.38 33 LEU B CA 1
ATOM 1523 C C . LEU B 1 33 ? 6.211 -20.516 -14.148 1 92.38 33 LEU B C 1
ATOM 1525 O O . LEU B 1 33 ? 6.5 -21.703 -14.18 1 92.38 33 LEU B O 1
ATOM 1529 N N . ARG B 1 34 ? 6.832 -19.625 -14.844 1 92 34 ARG B N 1
ATOM 1530 C CA . ARG B 1 34 ? 7.926 -19.984 -15.734 1 92 34 ARG B CA 1
ATOM 1531 C C . ARG B 1 34 ? 9.133 -20.5 -14.953 1 92 34 ARG B C 1
ATOM 1533 O O . ARG B 1 34 ? 9.812 -21.422 -15.383 1 92 34 ARG B O 1
ATOM 1540 N N . VAL B 1 35 ? 9.453 -19.797 -13.859 1 90.81 35 VAL B N 1
ATOM 1541 C CA . VAL B 1 35 ? 10.586 -20.25 -13.055 1 90.81 35 VAL B CA 1
ATOM 1542 C C . VAL B 1 35 ? 10.289 -21.625 -12.461 1 90.81 35 VAL B C 1
ATOM 1544 O O . VAL B 1 35 ? 11.148 -22.516 -12.477 1 90.81 35 VAL B O 1
ATOM 1547 N N . GLY B 1 36 ? 9.039 -21.781 -11.914 1 89 36 GLY B N 1
ATOM 1548 C CA . GLY B 1 36 ? 8.609 -23.109 -11.492 1 89 36 GLY B CA 1
ATOM 1549 C C . GLY B 1 36 ? 8.914 -23.406 -10.039 1 89 36 GLY B C 1
ATOM 1550 O O . GLY B 1 36 ? 9.242 -22.5 -9.273 1 89 36 GLY B O 1
ATOM 1551 N N . PRO B 1 37 ? 8.758 -24.766 -9.703 1 87.31 37 PRO B N 1
ATOM 1552 C CA . PRO B 1 37 ? 8.922 -25.188 -8.312 1 87.31 37 PRO B CA 1
ATOM 1553 C C . PRO B 1 37 ? 10.305 -24.828 -7.754 1 87.31 37 PRO B C 1
ATOM 1555 O O . PRO B 1 37 ? 11.305 -24.938 -8.461 1 87.31 37 PRO B O 1
ATOM 1558 N N . GLY B 1 38 ? 10.391 -24.344 -6.504 1 86.25 38 GLY B N 1
ATOM 1559 C CA . GLY B 1 38 ? 11.641 -23.984 -5.859 1 86.25 38 GLY B CA 1
ATOM 1560 C C . GLY B 1 38 ? 11.977 -22.516 -6.004 1 86.25 38 GLY B C 1
ATOM 1561 O O . GLY B 1 38 ? 13.016 -22.062 -5.512 1 86.25 38 GLY B O 1
ATOM 1562 N N . VAL B 1 39 ? 11.086 -21.844 -6.777 1 87.94 39 VAL B N 1
ATOM 1563 C CA . VAL B 1 39 ? 11.312 -20.406 -6.93 1 87.94 39 VAL B CA 1
ATOM 1564 C C . VAL B 1 39 ? 11.391 -19.75 -5.559 1 87.94 39 VAL B C 1
ATOM 1566 O O . VAL B 1 39 ? 10.625 -20.094 -4.648 1 87.94 39 VAL B O 1
ATOM 1569 N N . LYS B 1 40 ? 12.406 -19 -5.441 1 87.19 40 LYS B N 1
ATOM 1570 C CA . LYS B 1 40 ? 12.477 -18.156 -4.254 1 87.19 40 LYS B CA 1
ATOM 1571 C C . LYS B 1 40 ? 11.945 -16.75 -4.543 1 87.19 40 LYS B C 1
ATOM 1573 O O . LYS B 1 40 ? 12.492 -16.031 -5.387 1 87.19 40 LYS B O 1
ATOM 1578 N N . PRO B 1 41 ? 10.914 -16.344 -3.865 1 87.81 41 PRO B N 1
ATOM 1579 C CA . PRO B 1 41 ? 10.398 -15.008 -4.125 1 87.81 41 PRO B CA 1
ATOM 1580 C C . PRO B 1 41 ? 11.406 -13.906 -3.793 1 87.81 41 PRO B C 1
ATOM 1582 O O . PRO B 1 41 ? 12.281 -14.109 -2.943 1 87.81 41 PRO B O 1
ATOM 1585 N N . SER B 1 42 ? 11.328 -12.836 -4.477 1 92.62 42 SER B N 1
ATOM 1586 C CA . SER B 1 42 ? 12.203 -11.695 -4.223 1 92.62 42 SER B CA 1
ATOM 1587 C C . SER B 1 42 ? 12.047 -11.195 -2.793 1 92.62 42 SER B C 1
ATOM 1589 O O . SER B 1 42 ? 10.938 -11.18 -2.25 1 92.62 42 SER B O 1
ATOM 1591 N N . THR B 1 43 ? 13.133 -10.797 -2.225 1 91.5 43 THR B N 1
ATOM 1592 C CA . THR B 1 43 ? 13.125 -10.25 -0.875 1 91.5 43 THR B CA 1
ATOM 1593 C C . THR B 1 43 ? 12.93 -8.734 -0.91 1 91.5 43 THR B C 1
ATOM 1595 O O . THR B 1 43 ? 13.094 -8.109 -1.957 1 91.5 43 THR B O 1
ATOM 1598 N N . ALA B 1 44 ? 12.57 -8.203 0.283 1 89 44 ALA B N 1
ATOM 1599 C CA . ALA B 1 44 ? 12.461 -6.758 0.419 1 89 44 ALA B CA 1
ATOM 1600 C C . ALA B 1 44 ? 13.773 -6.07 0.055 1 89 44 ALA B C 1
ATOM 1602 O O . ALA B 1 44 ? 13.773 -5.023 -0.599 1 89 44 ALA B O 1
ATOM 1603 N N . TYR B 1 45 ? 14.852 -6.684 0.441 1 86.81 45 TYR B N 1
ATOM 1604 C CA . TYR B 1 45 ? 16.172 -6.145 0.15 1 86.81 45 TYR B CA 1
ATOM 1605 C C . TYR B 1 45 ? 16.422 -6.066 -1.354 1 86.81 45 TYR B C 1
ATOM 1607 O O . TYR B 1 45 ? 16.859 -5.035 -1.866 1 86.81 45 TYR B O 1
ATOM 1615 N N . GLU B 1 46 ? 16.141 -7.098 -2.057 1 91.81 46 GLU B N 1
ATOM 1616 C CA . GLU B 1 46 ? 16.344 -7.121 -3.5 1 91.81 46 GLU B CA 1
ATOM 1617 C C . GLU B 1 46 ? 15.461 -6.094 -4.203 1 91.81 46 GLU B C 1
ATOM 1619 O O . GLU B 1 46 ? 15.898 -5.422 -5.137 1 91.81 46 GLU B O 1
ATOM 1624 N N . LEU B 1 47 ? 14.219 -5.98 -3.795 1 91.81 47 LEU B N 1
ATOM 1625 C CA . LEU B 1 47 ? 13.234 -5.098 -4.414 1 91.81 47 LEU B CA 1
ATOM 1626 C C . LEU B 1 47 ? 13.586 -3.633 -4.172 1 91.81 47 LEU B C 1
ATOM 1628 O O . LEU B 1 47 ? 13.336 -2.779 -5.023 1 91.81 47 LEU B O 1
ATOM 1632 N N . SER B 1 48 ? 14.125 -3.359 -2.994 1 87.75 48 SER B N 1
ATOM 1633 C CA . SER B 1 48 ? 14.414 -1.979 -2.621 1 87.75 48 SER B CA 1
ATOM 1634 C C . SER B 1 48 ? 15.805 -1.558 -3.09 1 87.75 48 SER B C 1
ATOM 1636 O O . SER B 1 48 ? 16.141 -0.373 -3.061 1 87.75 48 SER B O 1
ATOM 1638 N N . GLY B 1 49 ? 16.625 -2.424 -3.605 1 88.38 49 GLY B N 1
ATOM 1639 C CA . GLY B 1 49 ? 17.984 -2.113 -4.004 1 88.38 49 GLY B CA 1
ATOM 1640 C C . GLY B 1 49 ? 18.312 -2.553 -5.418 1 88.38 49 GLY B C 1
ATOM 1641 O O . GLY B 1 49 ? 17.953 -1.873 -6.383 1 88.38 49 GLY B O 1
ATOM 1642 N N . PRO B 1 50 ? 18.906 -3.809 -5.488 1 91.06 50 PRO B N 1
ATOM 1643 C CA . PRO B 1 50 ? 19.438 -4.227 -6.785 1 91.06 50 PRO B CA 1
ATOM 1644 C C . PRO B 1 50 ? 18.406 -4.184 -7.898 1 91.06 50 PRO B C 1
ATOM 1646 O O . PRO B 1 50 ? 18.688 -3.717 -9 1 91.06 50 PRO B O 1
ATOM 1649 N N . ILE B 1 51 ? 17.25 -4.66 -7.711 1 93.75 51 ILE B N 1
ATOM 1650 C CA . ILE B 1 51 ? 16.219 -4.703 -8.742 1 93.75 51 ILE B CA 1
ATOM 1651 C C . ILE B 1 51 ? 15.766 -3.283 -9.078 1 93.75 51 ILE B C 1
ATOM 1653 O O . ILE B 1 51 ? 15.586 -2.939 -10.25 1 93.75 51 ILE B O 1
ATOM 1657 N N . LEU B 1 52 ? 15.531 -2.531 -8.07 1 91.38 52 LEU B N 1
ATOM 1658 C CA . LEU B 1 52 ? 15.156 -1.137 -8.273 1 91.38 52 LEU B CA 1
ATOM 1659 C C . LEU B 1 52 ? 16.219 -0.404 -9.086 1 91.38 52 LEU B C 1
ATOM 1661 O O . LEU B 1 52 ? 15.891 0.354 -10.008 1 91.38 52 LEU B O 1
ATOM 1665 N N . ASP B 1 53 ? 17.422 -0.688 -8.758 1 90.19 53 ASP B N 1
ATOM 1666 C CA . ASP B 1 53 ? 18.531 -0.053 -9.469 1 90.19 53 ASP B CA 1
ATOM 1667 C C . ASP B 1 53 ? 18.516 -0.417 -10.953 1 90.19 53 ASP B C 1
ATOM 1669 O O . ASP B 1 53 ? 18.844 0.411 -11.805 1 90.19 53 ASP B O 1
ATOM 1673 N N . GLU B 1 54 ? 18.141 -1.572 -11.266 1 91.94 54 GLU B N 1
ATOM 1674 C CA . GLU B 1 54 ? 18.094 -2.041 -12.648 1 91.94 54 GLU B CA 1
ATOM 1675 C C . GLU B 1 54 ? 16.906 -1.437 -13.398 1 91.94 54 GLU B C 1
ATOM 1677 O O . GLU B 1 54 ? 16.938 -1.321 -14.625 1 91.94 54 GLU B O 1
ATOM 1682 N N . GLU B 1 55 ? 15.836 -1.102 -12.695 1 91.38 55 GLU B N 1
ATOM 1683 C CA . GLU B 1 55 ? 14.609 -0.613 -13.305 1 91.38 55 GLU B CA 1
ATOM 1684 C C . GLU B 1 55 ? 14.477 0.899 -13.156 1 91.38 55 GLU B C 1
ATOM 1686 O O . GLU B 1 55 ? 13.406 1.462 -13.391 1 91.38 55 GLU B O 1
ATOM 1691 N N . VAL B 1 56 ? 15.461 1.562 -12.781 1 88.19 56 VAL B N 1
ATOM 1692 C CA . VAL B 1 56 ? 15.422 2.951 -12.336 1 88.19 56 VAL B CA 1
ATOM 1693 C C . VAL B 1 56 ? 14.867 3.834 -13.453 1 88.19 56 VAL B C 1
ATOM 1695 O O . VAL B 1 56 ? 14.078 4.75 -13.195 1 88.19 56 VAL B O 1
ATOM 1698 N N . GLU B 1 57 ? 15.297 3.615 -14.672 1 89 57 GLU B N 1
ATOM 1699 C CA . GLU B 1 57 ? 14.844 4.449 -15.781 1 89 57 GLU B CA 1
ATOM 1700 C C . GLU B 1 57 ? 13.352 4.27 -16.031 1 89 57 GLU B C 1
ATOM 1702 O O . GLU B 1 57 ? 12.633 5.246 -16.266 1 89 57 GLU B O 1
ATOM 1707 N N . GLU B 1 58 ? 12.875 3.062 -16.062 1 88.94 58 GLU B N 1
ATOM 1708 C CA . GLU B 1 58 ? 11.453 2.793 -16.25 1 88.94 58 GLU B CA 1
ATOM 1709 C C . GLU B 1 58 ? 10.625 3.375 -15.094 1 88.94 58 GLU B C 1
ATOM 1711 O O . GLU B 1 58 ? 9.57 3.967 -15.32 1 88.94 58 GLU B O 1
ATOM 1716 N N . VAL B 1 59 ? 11.117 3.201 -13.938 1 89.94 59 VAL B N 1
ATOM 1717 C CA . VAL B 1 59 ? 10.438 3.721 -12.758 1 89.94 59 VAL B CA 1
ATOM 1718 C C . VAL B 1 59 ? 10.359 5.242 -12.836 1 89.94 59 VAL B C 1
ATOM 1720 O O . VAL B 1 59 ? 9.312 5.832 -12.531 1 89.94 59 VAL B O 1
ATOM 1723 N N . LYS B 1 60 ? 11.383 5.848 -13.273 1 88.62 60 LYS B N 1
ATOM 1724 C CA . LYS B 1 60 ? 11.391 7.297 -13.438 1 88.62 60 LYS B CA 1
ATOM 1725 C C . LYS B 1 60 ? 10.305 7.75 -14.414 1 88.62 60 LYS B C 1
ATOM 1727 O O . LYS B 1 60 ? 9.664 8.773 -14.203 1 88.62 60 LYS B O 1
ATOM 1732 N N . LYS B 1 61 ? 10.148 7.016 -15.453 1 89.75 61 LYS B N 1
ATOM 1733 C CA . LYS B 1 61 ? 9.117 7.336 -16.438 1 89.75 61 LYS B CA 1
ATOM 1734 C C . LYS B 1 61 ? 7.727 7.258 -15.805 1 89.75 61 LYS B C 1
ATOM 1736 O O . LYS B 1 61 ? 6.883 8.125 -16.047 1 89.75 61 LYS B O 1
ATOM 1741 N N . TRP B 1 62 ? 7.492 6.227 -15.062 1 87.06 62 TRP B N 1
ATOM 1742 C CA . TRP B 1 62 ? 6.207 6.078 -14.383 1 87.06 62 TRP B CA 1
ATOM 1743 C C . TRP B 1 62 ? 5.953 7.254 -13.445 1 87.06 62 TRP B C 1
ATOM 1745 O O . TRP B 1 62 ? 4.836 7.77 -13.367 1 87.06 62 TRP B O 1
ATOM 1755 N N . ILE B 1 63 ? 6.973 7.648 -12.758 1 88.62 63 ILE B N 1
ATOM 1756 C CA . ILE B 1 63 ? 6.863 8.75 -11.812 1 88.62 63 ILE B CA 1
ATOM 1757 C C . ILE B 1 63 ? 6.508 10.039 -12.555 1 88.62 63 ILE B C 1
ATOM 1759 O O . ILE B 1 63 ? 5.688 10.828 -12.086 1 88.62 63 ILE B O 1
ATOM 1763 N N . GLU B 1 64 ? 7.113 10.219 -13.688 1 89 64 GLU B N 1
ATOM 1764 C CA . GLU B 1 64 ? 6.836 11.414 -14.469 1 89 64 GLU B CA 1
ATOM 1765 C C . GLU B 1 64 ? 5.367 11.477 -14.883 1 89 64 GLU B C 1
ATOM 1767 O O . GLU B 1 64 ? 4.75 12.547 -14.844 1 89 64 GLU B O 1
ATOM 1772 N N . GLU B 1 65 ? 4.852 10.406 -15.266 1 86.19 65 GLU B N 1
ATOM 1773 C CA . GLU B 1 65 ? 3.434 10.344 -15.609 1 86.19 65 GLU B CA 1
ATOM 1774 C C . GLU B 1 65 ? 2.559 10.648 -14.391 1 86.19 65 GLU B C 1
ATOM 1776 O O . GLU B 1 65 ? 1.537 11.328 -14.508 1 86.19 65 GLU B O 1
ATOM 1781 N N . TYR B 1 66 ? 2.98 10.109 -13.336 1 86 66 TYR B N 1
ATOM 1782 C CA . TYR B 1 66 ? 2.26 10.32 -12.086 1 86 66 TYR B CA 1
ATOM 1783 C C . TYR B 1 66 ? 2.32 11.789 -11.664 1 86 66 TYR B C 1
ATOM 1785 O O . TYR B 1 66 ? 1.325 12.352 -11.203 1 86 66 TYR B O 1
ATOM 1793 N N . LYS B 1 67 ? 3.367 12.438 -11.891 1 88.38 67 LYS B N 1
ATOM 1794 C CA . LYS B 1 67 ? 3.621 13.828 -11.531 1 88.38 67 LYS B CA 1
ATOM 1795 C C . LYS B 1 67 ? 2.678 14.766 -12.281 1 88.38 67 LYS B C 1
ATOM 1797 O O . LYS B 1 67 ? 2.324 15.836 -11.766 1 88.38 67 LYS B O 1
ATOM 1802 N N . GLN B 1 68 ? 2.262 14.375 -13.359 1 90.06 68 GLN B N 1
ATOM 1803 C CA . GLN B 1 68 ? 1.406 15.219 -14.188 1 90.06 68 GLN B CA 1
ATOM 1804 C C . GLN B 1 68 ? 0.055 15.453 -13.523 1 90.06 68 GLN B C 1
ATOM 1806 O O . GLN B 1 68 ? -0.632 16.438 -13.828 1 90.06 68 GLN B O 1
ATOM 1811 N N . SER B 1 69 ? -0.286 14.648 -12.672 1 84.44 69 SER B N 1
ATOM 1812 C CA . SER B 1 69 ? -1.592 14.773 -12.031 1 84.44 69 SER B CA 1
ATOM 1813 C C . SER B 1 69 ? -1.517 15.656 -10.789 1 84.44 69 SER B C 1
ATOM 1815 O O . SER B 1 69 ? -2.543 16.109 -10.281 1 84.44 69 SER B O 1
ATOM 1817 N N . TRP B 1 70 ? -0.303 15.945 -10.305 1 84.5 70 TRP B N 1
ATOM 1818 C CA . TRP B 1 70 ? -0.11 16.547 -8.992 1 84.5 70 TRP B CA 1
ATOM 1819 C C . TRP B 1 70 ? -0.664 17.969 -8.961 1 84.5 70 TRP B C 1
ATOM 1821 O O . TRP B 1 70 ? -1.273 18.391 -7.969 1 84.5 70 TRP B O 1
ATOM 1831 N N . PRO B 1 71 ? -0.483 18.719 -10.039 1 83.44 71 PRO B N 1
ATOM 1832 C CA . PRO B 1 71 ? -1.01 20.078 -10 1 83.44 71 PRO B CA 1
ATOM 1833 C C . PRO B 1 71 ? -2.521 20.125 -9.781 1 83.44 71 PRO B C 1
ATOM 1835 O O . PRO B 1 71 ? -3.035 21.062 -9.172 1 83.44 71 PRO B O 1
ATOM 1838 N N . ARG B 1 72 ? -3.182 19.141 -10.156 1 82.06 72 ARG B N 1
ATOM 1839 C CA . ARG B 1 72 ? -4.641 19.125 -10.078 1 82.06 72 ARG B CA 1
ATOM 1840 C C . ARG B 1 72 ? -5.109 18.438 -8.805 1 82.06 72 ARG B C 1
ATOM 1842 O O . ARG B 1 72 ? -6.059 18.891 -8.164 1 82.06 72 ARG B O 1
ATOM 1849 N N . THR B 1 73 ? -4.441 17.438 -8.398 1 75.56 73 THR B N 1
ATOM 1850 C CA . THR B 1 73 ? -4.992 16.594 -7.355 1 75.56 73 THR B CA 1
ATOM 1851 C C . THR B 1 73 ? -4.215 16.766 -6.051 1 75.56 73 THR B C 1
ATOM 1853 O O . THR B 1 73 ? -4.711 16.422 -4.977 1 75.56 73 THR B O 1
ATOM 1856 N N . GLY B 1 74 ? -3 17.266 -6.117 1 80.12 74 GLY B N 1
ATOM 1857 C CA . GLY B 1 74 ? -2.084 17.156 -4.992 1 80.12 74 GLY B CA 1
ATOM 1858 C C . GLY B 1 74 ? -1.603 15.742 -4.746 1 80.12 74 GLY B C 1
ATOM 1859 O O . GLY B 1 74 ? -2.016 14.805 -5.438 1 80.12 74 GLY B O 1
ATOM 1860 N N . ILE B 1 75 ? -0.646 15.609 -3.822 1 84.25 75 ILE B N 1
ATOM 1861 C CA . ILE B 1 75 ? -0.089 14.297 -3.498 1 84.25 75 ILE B CA 1
ATOM 1862 C C . ILE B 1 75 ? 0.198 14.219 -2 1 84.25 75 ILE B C 1
ATOM 1864 O O . ILE B 1 75 ? 0.623 15.203 -1.388 1 84.25 75 ILE B O 1
ATOM 1868 N N . THR B 1 76 ? -0.135 13.109 -1.392 1 81.19 76 THR B N 1
ATOM 1869 C CA . THR B 1 76 ? 0.305 12.773 -0.042 1 81.19 76 THR B CA 1
ATOM 1870 C C . THR B 1 76 ? 1.563 11.914 -0.083 1 81.19 76 THR B C 1
ATOM 1872 O O . THR B 1 76 ? 1.61 10.906 -0.795 1 81.19 76 THR B O 1
ATOM 1875 N N . LEU B 1 77 ? 2.588 12.344 0.653 1 84.25 77 LEU B N 1
ATOM 1876 C CA . LEU B 1 77 ? 3.852 11.617 0.724 1 84.25 77 LEU B CA 1
ATOM 1877 C C . LEU B 1 77 ? 3.885 10.695 1.941 1 84.25 77 LEU B C 1
ATOM 1879 O O . LEU B 1 77 ? 3.482 11.094 3.037 1 84.25 77 LEU B O 1
ATOM 1883 N N . MET B 1 78 ? 4.301 9.453 1.678 1 82.88 78 MET B N 1
ATOM 1884 C CA . MET B 1 78 ? 4.43 8.477 2.754 1 82.88 78 MET B CA 1
ATOM 1885 C C . MET B 1 78 ? 5.836 7.883 2.787 1 82.88 78 MET B C 1
ATOM 1887 O O . MET B 1 78 ? 6.375 7.492 1.748 1 82.88 78 MET B O 1
ATOM 1891 N N . SER B 1 79 ? 6.414 8.047 3.891 1 79.38 79 SER B N 1
ATOM 1892 C CA . SER B 1 79 ? 7.719 7.402 4.035 1 79.38 79 SER B CA 1
ATOM 1893 C C . SER B 1 79 ? 7.582 6 4.621 1 79.38 79 SER B C 1
ATOM 1895 O O . SER B 1 79 ? 6.859 5.797 5.598 1 79.38 79 SER B O 1
ATOM 1897 N N . ASP B 1 80 ? 7.867 5.008 3.857 1 66.38 80 ASP B N 1
ATOM 1898 C CA . ASP B 1 80 ? 7.809 3.637 4.348 1 66.38 80 ASP B CA 1
ATOM 1899 C C . ASP B 1 80 ? 8.75 3.436 5.531 1 66.38 80 ASP B C 1
ATOM 1901 O O . ASP B 1 80 ? 9.883 3.936 5.523 1 66.38 80 ASP B O 1
ATOM 1905 N N . GLY B 1 81 ? 8.234 3.633 6.738 1 53.78 81 GLY B N 1
ATOM 1906 C CA . GLY B 1 81 ? 8.961 3.449 7.984 1 53.78 81 GLY B CA 1
ATOM 1907 C C . GLY B 1 81 ? 9.875 2.236 7.969 1 53.78 81 GLY B C 1
ATOM 1908 O O . GLY B 1 81 ? 10.461 1.882 8.992 1 53.78 81 GLY B O 1
ATOM 1909 N N . TRP B 1 82 ? 9.703 1.338 6.98 1 49.91 82 TRP B N 1
ATOM 1910 C CA . TRP B 1 82 ? 10.469 0.157 7.355 1 49.91 82 TRP B CA 1
ATOM 1911 C C . TRP B 1 82 ? 11.93 0.522 7.637 1 49.91 82 TRP B C 1
ATOM 1913 O O . TRP B 1 82 ? 12.5 1.367 6.945 1 49.91 82 TRP B O 1
ATOM 1923 N N . LEU B 1 83 ? 12.172 0.167 8.906 1 50.97 83 LEU B N 1
ATOM 1924 C CA . LEU B 1 83 ? 13.469 0.254 9.57 1 50.97 83 LEU B CA 1
ATOM 1925 C C . LEU B 1 83 ? 14.602 -0.088 8.602 1 50.97 83 LEU B C 1
ATOM 1927 O O . LEU B 1 83 ? 15.312 -1.073 8.797 1 50.97 83 LEU B O 1
ATOM 1931 N N . ASN B 1 84 ? 14.297 0.158 7.422 1 55.66 84 ASN B N 1
ATOM 1932 C CA . ASN B 1 84 ? 15.492 -0.135 6.637 1 55.66 84 ASN B CA 1
ATOM 1933 C C . ASN B 1 84 ? 16.578 0.921 6.844 1 55.66 84 ASN B C 1
ATOM 1935 O O . ASN B 1 84 ? 16.328 2.113 6.664 1 55.66 84 ASN B O 1
ATOM 1939 N N . LYS B 1 85 ? 17.594 0.455 7.422 1 60.97 85 LYS B N 1
ATOM 1940 C CA . LYS B 1 85 ? 18.703 1.288 7.852 1 60.97 85 LYS B CA 1
ATOM 1941 C C . LYS B 1 85 ? 19.516 1.783 6.66 1 60.97 85 LYS B C 1
ATOM 1943 O O . LYS B 1 85 ? 20.281 2.744 6.773 1 60.97 85 LYS B O 1
ATOM 1948 N N . VAL B 1 86 ? 19.203 1.2 5.527 1 72.94 86 VAL B N 1
ATOM 1949 C CA . VAL B 1 86 ? 20.062 1.54 4.406 1 72.94 86 VAL B CA 1
ATOM 1950 C C . VAL B 1 86 ? 19.328 2.49 3.459 1 72.94 86 VAL B C 1
ATOM 1952 O O . VAL B 1 86 ? 19.906 3.48 3 1 72.94 86 VAL B O 1
ATOM 1955 N N . ASN B 1 87 ? 18 2.238 3.141 1 80 87 ASN B N 1
ATOM 1956 C CA . ASN B 1 87 ? 17.25 3.09 2.227 1 80 87 ASN B CA 1
ATOM 1957 C C . ASN B 1 87 ? 15.938 3.561 2.852 1 80 87 ASN B C 1
ATOM 1959 O O . ASN B 1 87 ? 15.281 2.809 3.58 1 80 87 ASN B O 1
ATOM 1963 N N . LYS B 1 88 ? 15.688 4.789 2.627 1 82.44 88 LYS B N 1
ATOM 1964 C CA . LYS B 1 88 ? 14.359 5.309 2.93 1 82.44 88 LYS B CA 1
ATOM 1965 C C . LYS B 1 88 ? 13.531 5.473 1.658 1 82.44 88 LYS B C 1
ATOM 1967 O O . LYS B 1 88 ? 13.922 6.199 0.742 1 82.44 88 LYS B O 1
ATOM 1972 N N . ASN B 1 89 ? 12.453 4.719 1.65 1 83.69 89 ASN B N 1
ATOM 1973 C CA . ASN B 1 89 ? 11.57 4.738 0.49 1 83.69 89 ASN B CA 1
ATOM 1974 C C . ASN B 1 89 ? 10.367 5.656 0.713 1 83.69 89 ASN B C 1
ATOM 1976 O O . ASN B 1 89 ? 9.875 5.777 1.836 1 83.69 89 ASN B O 1
ATOM 1980 N N . PHE B 1 90 ? 10.016 6.285 -0.329 1 87.38 90 PHE B N 1
ATOM 1981 C CA . PHE B 1 90 ? 8.891 7.215 -0.292 1 87.38 90 PHE B CA 1
ATOM 1982 C C . PHE B 1 90 ? 7.828 6.82 -1.307 1 87.38 90 PHE B C 1
ATOM 1984 O O . PHE B 1 90 ? 8.133 6.613 -2.482 1 87.38 90 PHE B O 1
ATOM 1991 N N . LEU B 1 91 ? 6.625 6.734 -0.788 1 86.69 91 LEU B N 1
ATOM 1992 C CA . LEU B 1 91 ? 5.461 6.465 -1.623 1 86.69 91 LEU B CA 1
ATOM 1993 C C . LEU B 1 91 ? 4.582 7.703 -1.751 1 86.69 91 LEU B C 1
ATOM 1995 O O . LEU B 1 91 ? 4.594 8.57 -0.875 1 86.69 91 LEU B O 1
ATOM 1999 N N . GLY B 1 92 ? 3.959 7.758 -2.863 1 84.69 92 GLY B N 1
ATOM 2000 C CA . GLY B 1 92 ? 2.969 8.805 -3.088 1 84.69 92 GLY B CA 1
ATOM 2001 C C . GLY B 1 92 ? 1.554 8.266 -3.189 1 84.69 92 GLY B C 1
ATOM 2002 O O . GLY B 1 92 ? 1.324 7.211 -3.781 1 84.69 92 GLY B O 1
ATOM 2003 N N . TYR B 1 93 ? 0.69 8.984 -2.57 1 83.06 93 TYR B N 1
ATOM 2004 C CA . TYR B 1 93 ? -0.729 8.656 -2.648 1 83.06 93 TYR B CA 1
ATOM 2005 C C . TYR B 1 93 ? -1.517 9.797 -3.285 1 83.06 93 TYR B C 1
ATOM 2007 O O . TYR B 1 93 ? -1.367 10.953 -2.895 1 83.06 93 TYR B O 1
ATOM 2015 N N . SER B 1 94 ? -2.266 9.492 -4.352 1 80.88 94 SER B N 1
ATOM 2016 C CA . SER B 1 94 ? -3.135 10.422 -5.059 1 80.88 94 SER B CA 1
ATOM 2017 C C . SER B 1 94 ? -4.379 9.727 -5.598 1 80.88 94 SER B C 1
ATOM 2019 O O . SER B 1 94 ? -4.508 8.508 -5.488 1 80.88 94 SER B O 1
ATOM 2021 N N . PRO B 1 95 ? -5.383 10.461 -6.133 1 75.81 95 PRO B N 1
ATOM 2022 C CA . PRO B 1 95 ? -6.562 9.82 -6.723 1 75.81 95 PRO B CA 1
ATOM 2023 C C . PRO B 1 95 ? -6.207 8.82 -7.82 1 75.81 95 PRO B C 1
ATOM 2025 O O . PRO B 1 95 ? -7.004 7.934 -8.133 1 75.81 95 PRO B O 1
ATOM 2028 N N . LYS B 1 96 ? -5.059 8.867 -8.336 1 77.44 96 LYS B N 1
ATOM 2029 C CA . LYS B 1 96 ? -4.613 7.934 -9.367 1 77.44 96 LYS B CA 1
ATOM 2030 C C . LYS B 1 96 ? -4.113 6.633 -8.75 1 77.44 96 LYS B C 1
ATOM 2032 O O . LYS B 1 96 ? -3.873 5.652 -9.461 1 77.44 96 LYS B O 1
ATOM 2037 N N . GLY B 1 97 ? -4.016 6.645 -7.391 1 78.44 97 GLY B N 1
ATOM 2038 C CA . GLY B 1 97 ? -3.508 5.469 -6.703 1 78.44 97 GLY B CA 1
ATOM 2039 C C . GLY B 1 97 ? -2.189 5.711 -5.996 1 78.44 97 GLY B C 1
ATOM 2040 O O . GLY B 1 97 ? -1.77 6.859 -5.832 1 78.44 97 GLY B O 1
ATOM 2041 N N . THR B 1 98 ? -1.651 4.621 -5.449 1 82.62 98 THR B N 1
ATOM 2042 C CA . THR B 1 98 ? -0.352 4.676 -4.789 1 82.62 98 THR B CA 1
ATOM 2043 C C . THR B 1 98 ? 0.773 4.41 -5.785 1 82.62 98 THR B C 1
ATOM 2045 O O . THR B 1 98 ? 0.621 3.6 -6.699 1 82.62 98 THR B O 1
ATOM 2048 N N . ALA B 1 99 ? 1.844 5.168 -5.625 1 86.44 99 ALA B N 1
ATOM 2049 C CA . ALA B 1 99 ? 3.01 4.973 -6.48 1 86.44 99 ALA B CA 1
ATOM 2050 C C . ALA B 1 99 ? 4.305 5.062 -5.676 1 86.44 99 ALA B C 1
ATOM 2052 O O . ALA B 1 99 ? 4.395 5.836 -4.723 1 86.44 99 ALA B O 1
ATOM 2053 N N . PHE B 1 100 ? 5.289 4.262 -6.117 1 89.62 100 PHE B N 1
ATOM 2054 C CA . PHE B 1 100 ? 6.645 4.449 -5.613 1 89.62 100 PHE B CA 1
ATOM 2055 C C . PHE B 1 100 ? 7.266 5.719 -6.184 1 89.62 100 PHE B C 1
ATOM 2057 O O . PHE B 1 100 ? 7.223 5.945 -7.395 1 89.62 100 PHE B O 1
ATOM 2064 N N . LEU B 1 101 ? 7.848 6.559 -5.34 1 91.19 101 LEU B N 1
ATOM 2065 C CA . LEU B 1 101 ? 8.359 7.832 -5.828 1 91.19 101 LEU B CA 1
ATOM 2066 C C . LEU B 1 101 ? 9.883 7.875 -5.754 1 91.19 101 LEU B C 1
ATOM 2068 O O . LEU B 1 101 ? 10.547 8.141 -6.758 1 91.19 101 LEU B O 1
ATOM 2072 N N . TYR B 1 102 ? 10.391 7.59 -4.508 1 88.19 102 TYR B N 1
ATOM 2073 C CA . TYR B 1 102 ? 11.828 7.754 -4.324 1 88.19 102 TYR B CA 1
ATOM 2074 C C . TYR B 1 102 ? 12.383 6.707 -3.365 1 88.19 102 TYR B C 1
ATOM 2076 O O . TYR B 1 102 ? 11.656 6.207 -2.496 1 88.19 102 TYR B O 1
ATOM 2084 N N . SER B 1 103 ? 13.586 6.352 -3.615 1 86.56 103 SER B N 1
ATOM 2085 C CA . SER B 1 103 ? 14.414 5.645 -2.643 1 86.56 103 SER B CA 1
ATOM 2086 C C . SER B 1 103 ? 15.695 6.418 -2.34 1 86.56 103 SER B C 1
ATOM 2088 O O . SER B 1 103 ? 16.438 6.777 -3.252 1 86.56 103 SER B O 1
ATOM 2090 N N . LYS B 1 104 ? 15.859 6.77 -1.069 1 86.5 104 LYS B N 1
ATOM 2091 C CA . LYS B 1 104 ? 17.031 7.539 -0.678 1 86.5 104 LYS B CA 1
ATOM 2092 C C . LYS B 1 104 ? 18 6.695 0.152 1 86.5 104 LYS B C 1
ATOM 2094 O O . LYS B 1 104 ? 17.594 6.07 1.135 1 86.5 104 LYS B O 1
ATOM 2099 N N . ASP B 1 105 ? 19.281 6.629 -0.3 1 83.94 105 ASP B N 1
ATOM 2100 C CA . ASP B 1 105 ? 20.312 5.984 0.496 1 83.94 105 ASP B CA 1
ATOM 2101 C C . ASP B 1 105 ? 20.641 6.801 1.744 1 83.94 105 ASP B C 1
ATOM 2103 O O . ASP B 1 105 ? 21.094 7.941 1.645 1 83.94 105 ASP B O 1
ATOM 2107 N N . VAL B 1 106 ? 20.312 6.254 2.854 1 83.31 106 VAL B N 1
ATOM 2108 C CA . 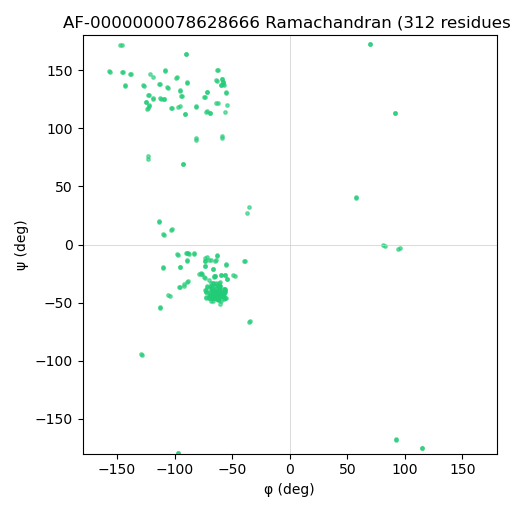VAL B 1 106 ? 20.531 7 4.086 1 83.31 106 VAL B CA 1
ATOM 2109 C C . VAL B 1 106 ? 21.594 6.297 4.93 1 83.31 106 VAL B C 1
ATOM 2111 O O . VAL B 1 106 ? 21.672 6.5 6.145 1 83.31 106 VAL B O 1
ATOM 2114 N N . SER B 1 107 ? 22.391 5.438 4.223 1 79.56 107 SER B N 1
ATOM 2115 C CA . SER B 1 107 ? 23.438 4.707 4.918 1 79.56 107 SER B CA 1
ATOM 2116 C C . SER B 1 107 ? 24.484 5.656 5.488 1 79.56 107 SER B C 1
ATOM 2118 O O . SER B 1 107 ? 24.812 6.676 4.875 1 79.56 107 SER B O 1
ATOM 2120 N N . GLY B 1 108 ? 24.953 5.328 6.645 1 80.38 108 GLY B N 1
ATOM 2121 C CA . GLY B 1 108 ? 26.109 6.027 7.18 1 80.38 108 GLY B CA 1
ATOM 2122 C C . GLY B 1 108 ? 25.75 7.355 7.82 1 80.38 108 GLY B C 1
ATOM 2123 O O . GLY B 1 108 ? 26.641 8.141 8.164 1 80.38 108 GLY B O 1
ATOM 2124 N N . THR B 1 109 ? 24.562 7.789 7.871 1 78.44 109 THR B N 1
ATOM 2125 C CA . THR B 1 109 ? 24.172 9.062 8.469 1 78.44 109 THR B CA 1
ATOM 2126 C C . THR B 1 109 ? 23.469 8.828 9.805 1 78.44 109 THR B C 1
ATOM 2128 O O . THR B 1 109 ? 22.734 7.855 9.961 1 78.44 109 THR B O 1
ATOM 2131 N N . LYS B 1 110 ? 23.906 9.648 10.695 1 79.31 110 LYS B N 1
ATOM 2132 C CA . LYS B 1 110 ? 23.188 9.602 11.961 1 79.31 110 LYS B CA 1
ATOM 2133 C C . LYS B 1 110 ? 21.734 10.031 11.781 1 79.31 110 LYS B C 1
ATOM 2135 O O . LYS B 1 110 ? 21.469 11.109 11.258 1 79.31 110 LYS B O 1
ATOM 2140 N N . LYS B 1 111 ? 20.859 9.172 12.133 1 78.5 111 LYS B N 1
ATOM 2141 C CA . LYS B 1 111 ? 19.438 9.383 11.898 1 78.5 111 LYS B CA 1
ATOM 2142 C C . LYS B 1 111 ? 18.781 10.031 13.109 1 78.5 111 LYS B C 1
ATOM 2144 O O . LYS B 1 111 ? 17.938 9.414 13.773 1 78.5 111 LYS B O 1
ATOM 2149 N N . ASP B 1 112 ? 19.172 11.273 13.273 1 77.62 112 ASP B N 1
ATOM 2150 C CA . ASP B 1 112 ? 18.516 12.039 14.328 1 77.62 112 ASP B CA 1
ATOM 2151 C C . ASP B 1 112 ? 17.391 12.906 13.758 1 77.62 112 ASP B C 1
ATOM 2153 O O . ASP B 1 112 ? 17.078 12.828 12.562 1 77.62 112 ASP B O 1
ATOM 2157 N N . ALA B 1 113 ? 16.719 13.664 14.602 1 72.31 113 ALA B N 1
ATOM 2158 C CA . ALA B 1 113 ? 15.57 14.484 14.195 1 72.31 113 ALA B CA 1
ATOM 2159 C C . ALA B 1 113 ? 15.953 15.43 13.062 1 72.31 113 ALA B C 1
ATOM 2161 O O . ALA B 1 113 ? 15.164 15.641 12.133 1 72.31 113 ALA B O 1
ATOM 2162 N N . ASN B 1 114 ? 17.172 15.93 13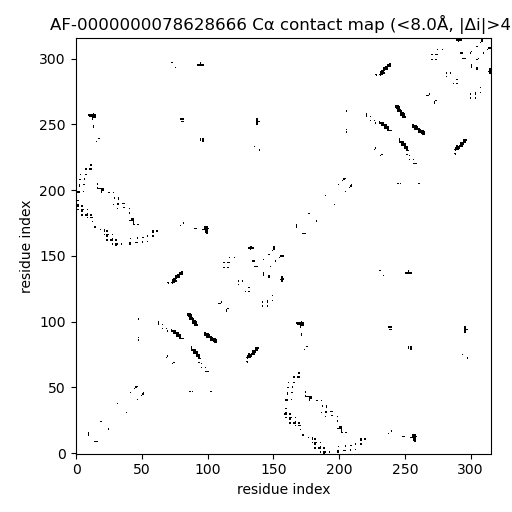.188 1 75.06 114 ASN B N 1
ATOM 2163 C CA . ASN B 1 114 ? 17.625 16.859 12.156 1 75.06 114 ASN B CA 1
ATOM 2164 C C . ASN B 1 114 ? 17.812 16.156 10.82 1 75.06 114 ASN B C 1
ATOM 2166 O O . ASN B 1 114 ? 17.531 16.734 9.766 1 75.06 114 ASN B O 1
ATOM 2170 N N . PHE B 1 115 ? 18.297 15 10.828 1 79.75 115 PHE B N 1
ATOM 2171 C CA . PHE B 1 115 ? 18.469 14.211 9.617 1 79.75 115 PHE B CA 1
ATOM 2172 C C . PHE B 1 115 ? 17.125 14.016 8.906 1 79.75 115 PHE B C 1
ATOM 2174 O O . PHE B 1 115 ? 17.031 14.242 7.695 1 79.75 115 PHE B O 1
ATOM 2181 N N . TYR B 1 116 ? 16.094 13.711 9.609 1 77.44 116 TYR B N 1
ATOM 2182 C CA . TYR B 1 116 ? 14.797 13.422 9.016 1 77.44 116 TYR B CA 1
ATOM 2183 C C . TYR B 1 116 ? 14.141 14.695 8.5 1 77.44 116 TYR B C 1
ATOM 2185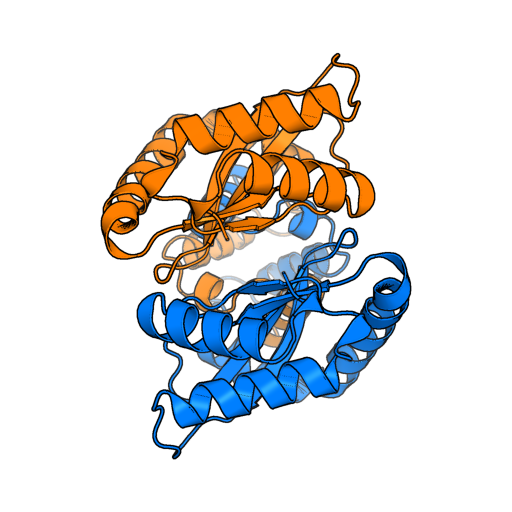 O O . TYR B 1 116 ? 13.5 14.688 7.445 1 77.44 116 TYR B O 1
ATOM 2193 N N . VAL B 1 117 ? 14.297 15.734 9.242 1 76.88 117 VAL B N 1
ATOM 2194 C CA . VAL B 1 117 ? 13.75 17.016 8.773 1 76.88 117 VAL B CA 1
ATOM 2195 C C . VAL B 1 117 ? 14.367 17.375 7.43 1 76.88 117 VAL B C 1
ATOM 2197 O O . VAL B 1 117 ? 13.664 17.781 6.504 1 76.88 117 VAL B O 1
ATOM 2200 N N . GLN B 1 118 ? 15.633 17.188 7.352 1 82 118 GLN B N 1
ATOM 2201 C CA . GLN B 1 118 ? 16.328 17.531 6.113 1 82 118 GLN B CA 1
ATOM 2202 C C . GLN B 1 118 ? 15.922 16.594 4.984 1 82 118 GLN B C 1
ATOM 2204 O O . GLN B 1 118 ? 15.711 17.031 3.852 1 82 118 GLN B O 1
ATOM 2209 N N . LEU B 1 119 ? 15.898 15.336 5.293 1 83.44 119 LEU B N 1
ATOM 2210 C CA . LEU B 1 119 ? 15.5 14.344 4.301 1 83.44 119 LEU B CA 1
ATOM 2211 C C . LEU B 1 119 ? 14.102 14.641 3.766 1 83.44 119 LEU B C 1
ATOM 2213 O O . LEU B 1 119 ? 13.891 14.664 2.551 1 83.44 119 LEU B O 1
ATOM 2217 N N . TYR B 1 120 ? 13.164 14.93 4.652 1 80.94 120 TYR B N 1
ATOM 2218 C CA . TYR B 1 120 ? 11.781 15.188 4.258 1 80.94 120 TYR B CA 1
ATOM 2219 C C . TYR B 1 120 ? 11.672 16.5 3.486 1 80.94 120 TYR B C 1
ATOM 2221 O O . TYR B 1 120 ? 10.906 16.594 2.527 1 80.94 120 TYR B O 1
ATOM 2229 N N . ASP B 1 121 ? 12.453 17.438 3.941 1 81.19 121 ASP B N 1
ATOM 2230 C CA . ASP B 1 121 ? 12.492 18.703 3.209 1 81.19 121 ASP B CA 1
ATOM 2231 C C . ASP B 1 121 ? 12.961 18.484 1.771 1 81.19 121 ASP B C 1
ATOM 2233 O O . ASP B 1 121 ? 12.422 19.078 0.841 1 81.19 121 ASP B O 1
ATOM 2237 N N . GLN B 1 122 ? 13.93 17.734 1.595 1 86 122 GLN B N 1
ATOM 2238 C CA . GLN B 1 122 ? 14.445 17.422 0.267 1 86 122 GLN B CA 1
ATOM 2239 C C . GLN B 1 122 ? 13.383 16.766 -0.605 1 86 122 GLN B C 1
ATOM 2241 O O . GLN B 1 122 ? 13.25 17.094 -1.785 1 86 122 GLN B O 1
ATOM 2246 N N . ILE B 1 123 ? 12.656 15.844 -0.025 1 85.94 123 ILE B N 1
ATOM 2247 C CA . ILE B 1 123 ? 11.633 15.125 -0.78 1 85.94 123 ILE B CA 1
ATOM 2248 C C . ILE B 1 123 ? 10.508 16.078 -1.165 1 85.94 123 ILE B C 1
ATOM 2250 O O . ILE B 1 123 ? 10.016 16.047 -2.293 1 85.94 123 ILE B O 1
ATOM 2254 N N . VAL B 1 124 ? 10.102 16.938 -0.24 1 84.94 124 VAL B N 1
ATOM 2255 C CA . VAL B 1 124 ? 9.055 17.922 -0.497 1 84.94 124 VAL B CA 1
ATOM 2256 C C . VAL B 1 124 ? 9.492 18.859 -1.615 1 84.94 124 VAL B C 1
ATOM 2258 O O . VAL B 1 124 ? 8.695 19.188 -2.5 1 84.94 124 VAL B O 1
ATOM 2261 N N . GLU B 1 125 ? 10.695 19.219 -1.577 1 85.81 125 GLU B N 1
ATOM 2262 C CA . GLU B 1 125 ? 11.227 20.094 -2.619 1 85.81 125 GLU B CA 1
ATOM 2263 C C . GLU B 1 125 ? 11.227 19.391 -3.977 1 85.81 125 GLU B C 1
ATOM 2265 O O . GLU B 1 125 ? 10.883 20 -4.992 1 85.81 125 GLU B O 1
ATOM 2270 N N . GLU B 1 126 ? 11.625 18.219 -3.986 1 88.31 126 GLU B N 1
ATOM 2271 C CA . GLU B 1 126 ? 11.672 17.438 -5.227 1 88.31 126 GLU B CA 1
ATOM 2272 C C . GLU B 1 126 ? 10.273 17.297 -5.832 1 88.31 126 GLU B C 1
ATOM 2274 O O . GLU B 1 126 ? 10.117 17.359 -7.055 1 88.31 126 GLU B O 1
ATOM 2279 N N . VAL B 1 127 ? 9.289 17.062 -5.035 1 87.5 127 VAL B N 1
ATOM 2280 C CA . VAL B 1 127 ? 7.914 16.891 -5.488 1 87.5 127 VAL B CA 1
ATOM 2281 C C . VAL B 1 127 ? 7.309 18.25 -5.832 1 87.5 127 VAL B C 1
ATOM 2283 O O . VAL B 1 127 ? 6.504 18.375 -6.762 1 87.5 127 VAL B O 1
ATOM 2286 N N . GLY B 1 128 ? 7.766 19.281 -5.277 1 85.62 128 GLY B N 1
ATOM 2287 C CA . GLY B 1 128 ? 7.156 20.594 -5.328 1 85.62 128 GLY B CA 1
ATOM 2288 C C . GLY B 1 128 ? 6.207 20.859 -4.176 1 85.62 128 GLY B C 1
ATOM 2289 O O . GLY B 1 128 ? 5.152 20.234 -4.078 1 85.62 128 GLY B O 1
ATOM 2290 N N . ASP B 1 129 ? 6.605 21.781 -3.344 1 81.06 129 ASP B N 1
ATOM 2291 C CA . ASP B 1 129 ? 5.891 22.078 -2.109 1 81.06 129 ASP B CA 1
ATOM 2292 C C . ASP B 1 129 ? 4.422 22.391 -2.389 1 81.06 129 ASP B C 1
ATOM 2294 O O . ASP B 1 129 ? 3.545 22.016 -1.604 1 81.06 129 ASP B O 1
ATOM 2298 N N . LYS B 1 130 ? 4.16 22.906 -3.494 1 82.25 130 LYS B N 1
ATOM 2299 C CA . LYS B 1 130 ? 2.797 23.312 -3.822 1 82.25 130 LYS B CA 1
ATOM 2300 C C . LYS B 1 130 ? 1.912 22.094 -4.098 1 82.25 130 LYS B C 1
ATOM 2302 O O . LYS B 1 130 ? 0.684 22.203 -4.086 1 82.25 130 LYS B O 1
ATOM 2307 N N . HIS B 1 131 ? 2.541 20.984 -4.371 1 85.5 131 HIS B N 1
ATOM 2308 C CA . HIS B 1 131 ? 1.779 19.797 -4.738 1 85.5 131 HIS B CA 1
ATOM 2309 C C . HIS B 1 131 ? 1.532 18.906 -3.523 1 85.5 131 HIS B C 1
ATOM 2311 O O . HIS B 1 131 ? 0.687 18 -3.57 1 85.5 131 HIS B O 1
ATOM 2317 N N . VAL B 1 132 ? 2.314 19.078 -2.49 1 81.94 132 VAL B N 1
ATOM 2318 C CA . VAL B 1 132 ? 2.244 18.188 -1.336 1 81.94 132 VAL B CA 1
ATOM 2319 C C . VAL B 1 132 ? 1.092 18.609 -0.427 1 81.94 132 VAL B C 1
ATOM 2321 O O . VAL B 1 132 ? 1.063 19.734 0.068 1 81.94 132 VAL B O 1
ATOM 2324 N N . VAL B 1 133 ? 0.162 17.719 -0.248 1 73.5 133 VAL B N 1
ATOM 2325 C CA . VAL B 1 133 ? -0.993 18 0.595 1 73.5 133 VAL B CA 1
ATOM 2326 C C . VAL B 1 133 ? -0.717 17.547 2.027 1 73.5 133 VAL B C 1
ATOM 2328 O O . VAL B 1 133 ? -1.19 18.172 2.982 1 73.5 133 VAL B O 1
ATOM 2331 N N . GLN B 1 134 ? 0.021 16.422 2.15 1 73.5 134 GLN B N 1
ATOM 2332 C CA . GLN B 1 134 ? 0.314 15.836 3.453 1 73.5 134 GLN B CA 1
ATOM 2333 C C . GLN B 1 134 ? 1.577 14.984 3.4 1 73.5 134 GLN B C 1
ATOM 2335 O O . GLN B 1 134 ? 1.918 14.438 2.352 1 73.5 134 GLN B O 1
ATOM 2340 N N . PHE B 1 135 ? 2.279 14.953 4.535 1 73.75 135 PHE B N 1
ATOM 2341 C CA . PHE B 1 135 ? 3.443 14.094 4.715 1 73.75 135 PHE B CA 1
ATOM 2342 C C . PHE B 1 135 ? 3.264 13.18 5.922 1 73.75 135 PHE B C 1
ATOM 2344 O O . PHE B 1 135 ? 3.082 13.656 7.047 1 73.75 135 PHE B O 1
ATOM 2351 N N . ILE B 1 136 ? 3.25 11.859 5.629 1 73.94 136 ILE B N 1
ATOM 2352 C CA . ILE B 1 136 ? 3.021 10.891 6.695 1 73.94 136 ILE B CA 1
ATOM 2353 C C . ILE B 1 136 ? 4.289 10.07 6.926 1 73.94 136 ILE B C 1
ATOM 2355 O O . ILE B 1 136 ? 4.949 9.648 5.969 1 73.94 136 ILE B O 1
ATOM 2359 N N . THR B 1 137 ? 4.75 10.039 8.18 1 67.88 137 THR B N 1
ATOM 2360 C CA . THR B 1 137 ? 5.922 9.234 8.508 1 67.88 137 THR B CA 1
ATOM 2361 C C . THR B 1 137 ? 5.586 8.211 9.586 1 67.88 137 THR B C 1
ATOM 2363 O O . THR B 1 137 ? 4.543 8.305 10.234 1 67.88 137 THR B O 1
ATOM 2366 N N . ASP B 1 138 ? 6.137 7.051 9.641 1 57.25 138 ASP B N 1
ATOM 2367 C CA . ASP B 1 138 ? 5.934 5.977 10.609 1 57.25 138 ASP B CA 1
ATOM 2368 C C . ASP B 1 138 ? 6.516 6.352 11.969 1 57.25 138 ASP B C 1
ATOM 2370 O O . ASP B 1 138 ? 6.328 5.629 12.953 1 57.25 138 ASP B O 1
ATOM 2374 N N . ASN B 1 139 ? 7.5 7.105 11.984 1 49.5 139 ASN B N 1
ATOM 2375 C CA . ASN B 1 139 ? 8.094 7.414 13.281 1 49.5 139 ASN B CA 1
ATOM 2376 C C . ASN B 1 139 ? 7.328 8.516 14.008 1 49.5 139 ASN B C 1
ATOM 2378 O O . ASN B 1 139 ? 7.285 9.656 13.547 1 49.5 139 ASN B O 1
ATOM 2382 N N . ALA B 1 140 ? 6.332 8.047 14.812 1 47.25 140 ALA B N 1
ATOM 2383 C CA . ALA B 1 140 ? 5.441 8.898 15.602 1 47.25 140 ALA B CA 1
ATOM 2384 C C . ALA B 1 140 ? 6.172 10.133 16.125 1 47.25 140 ALA B C 1
ATOM 2386 O O . ALA B 1 140 ? 5.668 11.25 16.016 1 47.25 140 ALA B O 1
ATOM 2387 N N . ARG B 1 141 ? 7.102 9.875 17 1 45.72 141 ARG B N 1
ATOM 2388 C CA . ARG B 1 141 ? 7.734 10.984 17.703 1 45.72 141 ARG B CA 1
ATOM 2389 C C . ARG B 1 141 ? 8.422 11.938 16.734 1 45.72 141 ARG B C 1
ATOM 2391 O O . ARG B 1 141 ? 8.312 13.156 16.875 1 45.72 141 ARG B O 1
ATOM 2398 N N . ALA B 1 142 ? 9.164 11.32 15.969 1 44.41 142 ALA B N 1
ATOM 2399 C CA . ALA B 1 142 ? 9.906 12.172 15.047 1 44.41 142 ALA B CA 1
ATOM 2400 C C . ALA B 1 142 ? 8.969 12.852 14.055 1 44.41 142 ALA B C 1
ATOM 2402 O O . ALA B 1 142 ? 9.195 14 13.664 1 44.41 142 ALA B O 1
ATOM 2403 N N . CYS B 1 143 ? 7.914 12.109 13.734 1 46.88 143 CYS B N 1
ATOM 2404 C CA . CYS B 1 143 ? 6.949 12.633 12.773 1 46.88 143 CYS B CA 1
ATOM 2405 C C . CYS B 1 143 ? 6.191 13.82 13.352 1 46.88 143 CYS B C 1
ATOM 2407 O O . CYS B 1 143 ? 5.988 14.828 12.664 1 46.88 143 CYS B O 1
ATOM 2409 N N . VAL B 1 144 ? 5.703 13.547 14.617 1 45.72 144 VAL B N 1
ATOM 2410 C CA . VAL B 1 144 ? 4.949 14.648 15.203 1 45.72 144 VAL B CA 1
ATOM 2411 C C . VAL B 1 144 ? 5.812 15.906 15.234 1 45.72 144 VAL B C 1
ATOM 2413 O O . VAL B 1 144 ? 5.344 17 14.891 1 45.72 144 VAL B O 1
ATOM 2416 N N . THR B 1 145 ? 7.09 15.586 15.578 1 44.75 145 THR B N 1
ATOM 2417 C CA . THR B 1 145 ? 7.977 16.734 15.656 1 44.75 145 THR B CA 1
ATOM 2418 C C . THR B 1 145 ? 8.312 17.266 14.258 1 44.75 145 THR B C 1
ATOM 2420 O O . THR B 1 145 ? 8.281 18.469 14.016 1 44.75 145 THR B O 1
ATOM 2423 N N . ALA B 1 146 ? 8.625 16.375 13.422 1 46.12 146 ALA B N 1
ATOM 2424 C CA . ALA B 1 146 ? 9.008 16.781 12.07 1 46.12 146 ALA B CA 1
ATOM 2425 C C . ALA B 1 146 ? 7.809 17.359 11.32 1 46.12 146 ALA B C 1
ATOM 2427 O O . ALA B 1 146 ? 7.93 18.375 10.633 1 46.12 146 ALA B O 1
ATOM 2428 N N . SER B 1 147 ? 6.707 16.734 11.422 1 45.66 147 SER B N 1
ATOM 2429 C CA . SER B 1 147 ? 5.5 17.219 10.758 1 45.66 147 SER B CA 1
ATOM 2430 C C . SER B 1 147 ? 5.074 18.578 11.305 1 45.66 147 SER B C 1
ATOM 2432 O O . SER B 1 147 ? 4.695 19.469 10.539 1 45.66 147 SER B O 1
ATOM 2434 N N . SER B 1 148 ? 5.082 18.594 12.656 1 48.31 148 SER B N 1
ATOM 2435 C CA . SER B 1 148 ? 4.758 19.891 13.258 1 48.31 148 SER B CA 1
ATOM 2436 C C . SER B 1 148 ? 5.703 20.984 12.773 1 48.31 148 SER B C 1
ATOM 2438 O O . SER B 1 148 ? 5.273 22.094 12.484 1 48.31 148 SER B O 1
ATOM 2440 N N . LYS B 1 149 ? 6.91 20.547 12.719 1 48.75 149 LYS B N 1
ATOM 2441 C CA . LYS B 1 149 ? 7.898 21.516 12.266 1 48.75 149 LYS B CA 1
ATOM 2442 C C . LYS B 1 149 ? 7.711 21.844 10.781 1 48.75 149 LYS B C 1
ATOM 2444 O O . LYS B 1 149 ? 7.832 23 10.375 1 48.75 149 LYS B O 1
ATOM 2449 N N . LEU B 1 150 ? 7.5 20.859 10.062 1 48.66 150 LEU B N 1
ATOM 2450 C CA . LEU B 1 150 ? 7.242 21.062 8.641 1 48.66 150 LEU B CA 1
ATOM 2451 C C . LEU B 1 150 ? 5.98 21.891 8.43 1 48.66 150 LEU B C 1
ATOM 2453 O O . LEU B 1 150 ? 5.945 22.766 7.559 1 48.66 150 LEU B O 1
ATOM 2457 N N . MET B 1 151 ? 4.957 21.562 9.195 1 49.66 151 MET B N 1
ATOM 2458 C CA . MET B 1 151 ? 3.713 22.328 9.133 1 49.66 151 MET B CA 1
ATOM 2459 C C . MET B 1 151 ? 3.939 23.766 9.562 1 49.66 151 MET B C 1
ATOM 2461 O O . MET B 1 151 ? 3.357 24.688 8.984 1 49.66 151 MET B O 1
ATOM 2465 N N . ASP B 1 152 ? 4.664 23.781 10.578 1 48.66 152 ASP B N 1
ATOM 2466 C CA . ASP B 1 152 ? 4.973 25.125 11.039 1 48.66 152 ASP B CA 1
ATOM 2467 C C . ASP B 1 152 ? 5.73 25.906 9.977 1 48.66 152 ASP B C 1
ATOM 2469 O O . ASP B 1 152 ? 5.527 27.125 9.828 1 48.66 152 ASP B O 1
ATOM 2473 N N . GLU B 1 153 ? 6.492 25.062 9.32 1 49.12 153 GLU B N 1
ATOM 2474 C CA . GLU B 1 153 ? 7.324 25.75 8.336 1 49.12 153 GLU B CA 1
ATOM 2475 C C . GLU B 1 153 ? 6.602 25.891 7.004 1 49.12 153 GLU B C 1
ATOM 2477 O O . GLU B 1 153 ? 6.867 26.828 6.242 1 49.12 153 GLU B O 1
ATOM 2482 N N . ARG B 1 154 ? 5.789 24.938 6.742 1 47.03 154 ARG B N 1
ATOM 2483 C CA . ARG B 1 154 ? 5.043 24.984 5.488 1 47.03 154 ARG B CA 1
ATOM 2484 C C . ARG B 1 154 ? 3.541 24.922 5.742 1 47.03 154 ARG B C 1
ATOM 2486 O O . ARG B 1 154 ? 2.922 23.875 5.578 1 47.03 154 ARG B O 1
ATOM 2493 N N . LYS B 1 155 ? 2.936 25.984 6.23 1 46.62 155 LYS B N 1
ATOM 2494 C CA . LYS B 1 155 ? 1.574 26.156 6.734 1 46.62 155 LYS B CA 1
ATOM 2495 C C . LYS B 1 155 ? 0.558 25.547 5.77 1 46.62 155 LYS B C 1
ATOM 2497 O O . LYS B 1 155 ? -0.518 25.109 6.188 1 46.62 155 LYS B O 1
ATOM 2502 N N . HIS B 1 156 ? 0.944 25.516 4.512 1 41.72 156 HIS B N 1
ATOM 2503 C CA . HIS B 1 156 ? -0.067 25.094 3.551 1 41.72 156 HIS B CA 1
ATOM 2504 C C . HIS B 1 156 ? -0.254 23.578 3.572 1 41.72 156 HIS B C 1
ATOM 2506 O O . HIS B 1 156 ? -1.146 23.047 2.904 1 41.72 156 HIS B O 1
ATOM 2512 N N . LEU B 1 157 ? 0.662 22.953 3.957 1 38.94 157 LEU B N 1
ATOM 2513 C CA . LEU B 1 157 ? 0.562 21.5 4.016 1 38.94 157 LEU B CA 1
ATOM 2514 C C . LEU B 1 157 ? -0.504 21.078 5.016 1 38.94 157 LEU B C 1
ATOM 2516 O O . LEU B 1 157 ? -0.971 19.938 4.977 1 38.94 157 LEU B O 1
ATOM 2520 N N . VAL B 1 158 ? -1.094 21.953 5.977 1 36.25 158 VAL B N 1
ATOM 2521 C CA . VAL B 1 158 ? -2.223 21.703 6.863 1 36.25 158 VAL B CA 1
ATOM 2522 C C . VAL B 1 158 ? -3.479 22.359 6.309 1 36.25 158 VAL B C 1
ATOM 2524 O O . VAL B 1 158 ? -3.432 23.516 5.867 1 36.25 158 VAL B O 1
#

Organism: Amborella trichopoda (NCBI:txid13333)

Radius of gyration: 18.92 Å; Cα contacts (8 Å, |Δi|>4): 487; chains: 2; bounding box: 53×52×39 Å

Secondary structure (DSSP, 8-state):
-HHHHHHHHHHHHT--GGGGGSTTHHHHHHHHHHH-TTPPPPPHHHHHTHHHHHTHHHHHHHHHHHHTTHHHH-EEEEE-----SSEEEEEEEETTEEEEEEEEE-TTS---HHHHHHHHHHHHHHH-GGGEEEEE-S-HHHHHHHHHHHHHH-GGG-/-HHHHHHHHHHHHT--GGGGGSTTHHHHHHHHHHH-TTPPPPPHHHHHTHHHHHTHHHHHHHHHHHHTTHHHH-EEEEE-----SSEEEEEEEETTEEEEEEEEE-TTS---HHHHHHHHHHHHHHH-GGGEEEEE-S-HHHHHHHHHHHHHHSGGG-

Solvent-accessible surface area (backbone atoms only — not comparable to full-atom values): 16722 Å² total; per-residue (Å²): 112,57,48,55,36,49,36,51,32,32,45,66,42,33,49,63,47,63,48,47,66,38,86,39,40,62,56,26,55,52,39,52,48,70,70,30,91,85,64,72,77,61,44,32,67,43,45,71,38,66,44,38,63,73,40,43,70,62,50,50,54,54,38,54,61,55,52,70,46,23,85,80,55,28,30,31,40,32,40,55,46,64,84,45,70,46,43,46,38,31,32,34,40,34,65,91,42,43,26,44,71,48,75,42,80,45,57,95,53,77,83,46,71,67,45,51,44,50,52,50,48,52,52,40,56,73,71,32,62,88,25,40,48,39,75,47,54,26,48,43,70,56,28,55,52,40,42,50,48,44,34,70,68,39,58,74,38,103,114,56,50,54,35,49,35,51,32,30,44,66,41,31,49,64,49,62,48,48,66,38,87,39,38,61,56,25,55,52,38,51,46,68,70,29,90,85,64,73,78,61,43,32,66,45,47,72,36,67,44,39,64,73,42,44,69,62,50,50,52,53,38,53,60,56,52,69,48,24,84,79,53,28,31,32,40,34,40,55,47,64,82,47,70,46,44,46,37,31,32,35,39,33,64,91,41,42,26,44,71,47,74,40,81,47,57,96,52,76,83,45,70,67,45,50,44,52,53,50,48,52,51,39,56,73,70,31,63,89,23,40,48,40,75,47,57,29,49,46,70,55,27,54,51,38,44,48,47,44,33,69,69,38,57,74,40,102